Protein AF-A0A9D7QLC1-F1 (afdb_monomer)

Nearest PDB structures (foldseek):
  3ja6-assembly1_I  TM=3.341E-01  e=1.670E+00  Escherichia coli

pLDDT: mean 71.23, std 12.76, range [41.09, 91.69]

Solvent-accessible surface area (backbone atoms only — not comparable to full-atom values): 10148 Å² total; per-residue (Å²): 131,69,58,58,61,51,50,44,52,34,40,52,51,52,34,49,47,62,55,70,24,76,83,78,41,71,70,48,47,54,48,51,52,52,53,52,45,50,48,38,49,47,52,46,52,37,50,50,48,48,59,58,62,46,49,64,37,62,74,19,68,89,36,53,69,55,25,27,50,37,30,39,57,54,50,66,38,63,68,64,55,54,52,57,33,52,85,64,50,32,45,55,42,49,50,51,48,51,41,55,68,31,92,85,35,68,51,36,69,30,35,49,74,90,48,47,62,57,50,46,54,34,46,53,48,46,35,53,38,48,52,49,50,42,49,51,51,54,51,48,33,53,50,40,37,52,48,21,49,48,38,72,71,37,89,90,49,26,68,62,47,42,53,49,51,50,52,56,52,51,53,51,51,52,55,49,51,54,44,43,50,41,41,51,54,36,42,51,51,44,59,78,55,113

Structure (mmCIF, N/CA/C/O backbone):
data_AF-A0A9D7QLC1-F1
#
_entry.id   AF-A0A9D7QLC1-F1
#
loop_
_atom_site.group_PDB
_atom_site.id
_atom_site.type_symbol
_atom_site.label_atom_id
_atom_site.label_alt_id
_atom_site.label_comp_id
_atom_site.label_asym_id
_atom_site.label_entity_id
_atom_site.label_seq_id
_atom_site.pdbx_PDB_ins_code
_atom_site.Cartn_x
_atom_site.Cartn_y
_atom_site.Cartn_z
_atom_site.occupancy
_atom_site.B_iso_or_equiv
_atom_site.auth_seq_id
_atom_site.auth_comp_id
_atom_site.auth_asym_id
_atom_site.auth_atom_id
_atom_site.pdbx_PDB_model_num
ATOM 1 N N . MET A 1 1 ? 5.938 -7.575 6.494 1.00 47.38 1 MET A N 1
ATOM 2 C CA . MET A 1 1 ? 7.346 -7.246 6.839 1.00 47.38 1 MET A CA 1
ATOM 3 C C . MET A 1 1 ? 8.437 -7.695 5.842 1.00 47.38 1 MET A C 1
ATOM 5 O O . MET A 1 1 ? 9.505 -7.111 5.903 1.00 47.38 1 MET A O 1
ATOM 9 N N . GLN A 1 2 ? 8.246 -8.639 4.901 1.00 50.09 2 GLN A N 1
ATOM 10 C CA . GLN A 1 2 ? 9.242 -8.925 3.826 1.00 50.09 2 GLN A CA 1
ATOM 11 C C . GLN A 1 2 ? 8.986 -8.171 2.506 1.00 50.09 2 GLN A C 1
ATOM 13 O O . GLN A 1 2 ? 9.902 -7.953 1.720 1.00 50.09 2 GLN A O 1
ATOM 18 N N . VAL A 1 3 ? 7.740 -7.750 2.287 1.00 43.16 3 VAL A N 1
ATOM 19 C CA . VAL A 1 3 ? 7.257 -7.069 1.073 1.00 43.16 3 VAL A CA 1
ATOM 20 C C . VAL A 1 3 ? 7.950 -5.713 0.859 1.00 43.16 3 VAL A C 1
ATOM 22 O O . VAL A 1 3 ? 8.328 -5.376 -0.256 1.00 43.16 3 VAL A O 1
ATOM 25 N N . PHE A 1 4 ? 8.194 -4.965 1.939 1.00 48.72 4 PHE A N 1
ATOM 26 C CA . PHE A 1 4 ? 8.658 -3.573 1.885 1.00 48.72 4 PHE A CA 1
ATOM 27 C C . PHE A 1 4 ? 10.127 -3.415 1.476 1.00 48.72 4 PHE A C 1
ATOM 29 O O . PHE A 1 4 ? 10.443 -2.601 0.609 1.00 48.72 4 PHE A O 1
ATOM 36 N N . GLU A 1 5 ? 11.031 -4.223 2.038 1.00 49.62 5 GLU A N 1
ATOM 37 C CA . GLU A 1 5 ? 12.439 -4.182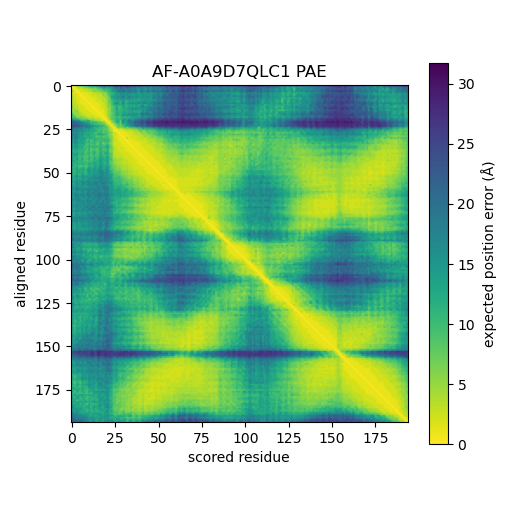 1.619 1.00 49.62 5 GLU A CA 1
ATOM 38 C C . GLU A 1 5 ? 12.645 -4.733 0.210 1.00 49.62 5 GLU A C 1
ATOM 40 O O . GLU A 1 5 ? 13.520 -4.291 -0.536 1.00 49.62 5 GLU A O 1
ATOM 45 N N . ALA A 1 6 ? 11.792 -5.664 -0.197 1.00 50.97 6 ALA A N 1
ATOM 46 C CA . ALA A 1 6 ? 11.846 -6.198 -1.537 1.00 50.97 6 ALA A CA 1
ATOM 47 C C . ALA A 1 6 ? 11.342 -5.189 -2.589 1.00 50.97 6 ALA A C 1
ATOM 49 O O . ALA A 1 6 ? 11.907 -5.141 -3.680 1.00 50.97 6 ALA A O 1
ATOM 50 N N . LEU A 1 7 ? 10.385 -4.317 -2.243 1.00 48.62 7 LEU A N 1
ATOM 51 C CA . LEU A 1 7 ? 9.938 -3.202 -3.087 1.00 48.62 7 LEU A CA 1
ATOM 52 C C . LEU A 1 7 ? 11.062 -2.171 -3.311 1.00 48.62 7 LEU A C 1
ATOM 54 O O . LEU A 1 7 ? 11.354 -1.781 -4.442 1.00 48.62 7 LEU A O 1
ATOM 58 N N . LYS A 1 8 ? 11.775 -1.803 -2.238 1.00 52.22 8 LYS A N 1
ATOM 59 C CA . LYS A 1 8 ? 12.938 -0.899 -2.282 1.00 52.22 8 LYS A CA 1
ATOM 60 C C . LYS A 1 8 ? 14.084 -1.458 -3.129 1.00 52.22 8 LYS A C 1
ATOM 62 O O . LYS A 1 8 ? 14.662 -0.743 -3.949 1.00 52.22 8 LYS A O 1
ATOM 67 N N . GLN A 1 9 ? 14.408 -2.741 -2.958 1.00 54.00 9 GLN A N 1
ATOM 68 C CA . GLN A 1 9 ? 15.419 -3.413 -3.778 1.00 54.00 9 GLN A CA 1
ATOM 69 C C . GLN A 1 9 ? 15.014 -3.478 -5.248 1.00 54.00 9 GLN A C 1
ATOM 71 O O . GLN A 1 9 ? 15.860 -3.309 -6.126 1.00 54.00 9 GLN A O 1
ATOM 76 N N . ALA A 1 10 ? 13.730 -3.688 -5.519 1.00 52.22 10 ALA A N 1
ATOM 77 C CA . ALA A 1 10 ? 13.250 -3.844 -6.873 1.00 52.22 10 ALA A CA 1
ATOM 78 C C . ALA A 1 10 ? 13.252 -2.504 -7.640 1.00 52.22 10 ALA A C 1
ATOM 80 O O . ALA A 1 10 ? 13.636 -2.503 -8.812 1.00 52.22 10 ALA A O 1
ATOM 81 N N . VAL A 1 11 ? 12.950 -1.353 -7.010 1.00 53.88 11 VAL A N 1
ATOM 82 C CA . VAL A 1 11 ? 13.097 -0.068 -7.726 1.00 53.88 11 VAL A CA 1
ATOM 83 C C . VAL A 1 11 ? 14.570 0.254 -7.960 1.00 53.88 11 VAL A C 1
ATOM 85 O O . VAL A 1 11 ? 14.945 0.652 -9.060 1.00 53.88 11 VAL A O 1
ATOM 88 N N . LYS A 1 12 ? 15.433 0.012 -6.968 1.00 58.22 12 LYS A N 1
ATOM 89 C CA . LYS A 1 12 ? 16.879 0.204 -7.128 1.00 58.22 12 LYS A CA 1
ATOM 90 C C . LYS A 1 12 ? 17.441 -0.628 -8.290 1.00 58.22 12 LYS A C 1
ATOM 92 O O . LYS A 1 12 ? 18.266 -0.136 -9.050 1.00 58.22 12 LYS A O 1
ATOM 97 N N . ALA A 1 13 ? 16.950 -1.853 -8.475 1.00 57.28 13 ALA A N 1
ATOM 98 C CA . ALA A 1 13 ? 17.326 -2.696 -9.605 1.00 57.28 13 ALA A CA 1
ATOM 99 C C . ALA A 1 13 ? 16.817 -2.149 -10.954 1.00 57.28 13 ALA A C 1
ATOM 101 O O . ALA A 1 13 ? 17.566 -2.151 -11.930 1.00 57.28 13 ALA A O 1
ATOM 102 N N . CYS A 1 14 ? 15.580 -1.639 -11.017 1.00 53.94 14 CYS A N 1
ATOM 103 C CA . CYS A 1 14 ? 15.044 -0.989 -12.222 1.00 53.94 14 CYS A CA 1
ATOM 104 C C . CYS A 1 14 ? 15.849 0.269 -12.590 1.00 53.94 14 CYS A C 1
ATOM 106 O O . CYS A 1 14 ? 16.193 0.473 -13.753 1.00 53.94 14 CYS A O 1
ATOM 108 N N . ALA A 1 15 ? 16.211 1.064 -11.585 1.00 57.47 15 ALA A N 1
ATOM 109 C CA . ALA A 1 15 ? 17.088 2.218 -11.703 1.00 57.47 15 ALA A CA 1
ATOM 110 C C . ALA A 1 15 ? 18.477 1.804 -12.241 1.00 57.47 15 ALA A C 1
ATOM 112 O O . ALA A 1 15 ? 18.940 2.310 -13.264 1.00 57.47 15 ALA A O 1
ATOM 113 N N . ASP A 1 16 ? 19.119 0.797 -11.650 1.00 58.06 16 ASP A N 1
ATOM 114 C CA . ASP A 1 16 ? 20.395 0.280 -12.155 1.00 58.06 16 ASP A CA 1
ATOM 115 C C . ASP A 1 16 ? 20.287 -0.186 -13.621 1.00 58.06 16 ASP A C 1
ATOM 117 O O . ASP A 1 16 ? 21.169 0.070 -14.437 1.00 58.06 16 ASP A O 1
ATOM 121 N N . VAL A 1 17 ? 19.181 -0.801 -14.021 1.00 55.56 17 VAL A N 1
ATOM 122 C CA . VAL A 1 17 ? 18.977 -1.254 -15.405 1.00 55.56 17 VAL A CA 1
ATOM 123 C C . VAL A 1 17 ? 18.898 -0.094 -16.398 1.00 55.56 17 VAL A C 1
ATOM 125 O O . VAL A 1 17 ? 19.531 -0.158 -17.455 1.00 55.56 17 VAL A O 1
ATOM 128 N N . VAL A 1 18 ? 18.194 0.983 -16.044 1.00 56.47 18 VAL A N 1
ATOM 129 C CA . VAL A 1 18 ? 18.155 2.224 -16.838 1.00 56.47 18 VAL A CA 1
ATOM 130 C C . VAL A 1 18 ? 19.554 2.844 -16.945 1.00 56.47 18 VAL A C 1
ATOM 132 O O . VAL A 1 18 ? 19.942 3.302 -18.023 1.00 56.47 18 VAL A O 1
ATOM 135 N N . LYS A 1 19 ? 20.337 2.793 -15.858 1.00 59.69 19 LYS A N 1
ATOM 136 C CA . LYS A 1 19 ? 21.709 3.315 -15.784 1.00 59.69 19 LYS A CA 1
ATOM 137 C C . LYS A 1 19 ? 22.691 2.577 -16.696 1.00 59.69 19 LYS A C 1
ATOM 139 O O . LYS A 1 19 ? 23.522 3.207 -17.346 1.00 59.69 19 LYS A O 1
ATOM 144 N N . TRP A 1 20 ? 22.635 1.245 -16.709 1.00 54.91 20 TRP A N 1
ATOM 145 C CA . TRP A 1 20 ? 23.670 0.401 -17.321 1.00 54.91 20 TRP A CA 1
ATOM 146 C C . TRP A 1 20 ? 23.344 -0.053 -18.756 1.00 54.91 20 TRP A C 1
ATOM 148 O O . TRP A 1 20 ? 24.245 -0.506 -19.453 1.00 54.91 20 TRP A O 1
ATOM 158 N N . GLY A 1 21 ? 22.106 0.114 -19.242 1.00 52.84 21 GLY A N 1
ATOM 159 C CA . GLY A 1 21 ? 21.701 -0.179 -20.631 1.00 52.84 21 GLY A CA 1
ATOM 160 C C . GLY A 1 21 ? 22.139 0.858 -21.682 1.00 52.84 21 GLY A C 1
ATOM 161 O O . GLY A 1 21 ? 21.581 0.911 -22.779 1.00 52.84 21 GLY A O 1
ATOM 162 N N . ALA A 1 22 ? 23.095 1.731 -21.355 1.00 44.00 22 ALA A N 1
ATOM 163 C CA . ALA A 1 22 ? 23.500 2.858 -22.187 1.00 44.00 22 ALA A CA 1
ATOM 164 C C . ALA A 1 22 ? 24.148 2.398 -23.508 1.00 44.00 22 ALA A C 1
ATOM 166 O O . ALA A 1 22 ? 25.318 2.024 -23.541 1.00 44.00 22 ALA A O 1
ATOM 167 N N . GLY A 1 23 ? 23.398 2.469 -24.613 1.00 51.91 23 GLY A N 1
ATOM 168 C CA . GLY A 1 23 ? 24.011 2.435 -25.940 1.00 51.91 23 GLY A CA 1
ATOM 169 C C . GLY A 1 23 ? 23.097 2.352 -27.162 1.00 51.91 23 GLY A C 1
ATOM 170 O O . GLY A 1 23 ? 23.518 2.833 -28.207 1.00 51.91 23 GLY A O 1
ATOM 171 N N . ILE A 1 24 ? 21.894 1.756 -27.097 1.00 53.25 24 ILE A N 1
ATOM 172 C CA . ILE A 1 24 ? 21.274 1.253 -28.349 1.00 53.25 24 ILE A CA 1
ATOM 173 C C . ILE A 1 24 ? 19.882 1.837 -28.691 1.00 53.25 24 ILE A C 1
ATOM 175 O O . ILE A 1 24 ? 19.617 2.008 -29.879 1.00 53.25 24 ILE A O 1
ATOM 179 N N . GLN A 1 25 ? 19.013 2.238 -27.741 1.00 63.16 25 GLN A N 1
ATOM 180 C CA . GLN A 1 25 ? 17.690 2.837 -28.063 1.00 63.16 25 GLN A CA 1
ATOM 181 C C . GLN A 1 25 ? 17.164 3.852 -27.020 1.00 63.16 25 GLN A C 1
ATOM 183 O O . GLN A 1 25 ? 16.352 3.539 -26.149 1.00 63.16 25 GLN A O 1
ATOM 188 N N . GLU A 1 26 ? 17.584 5.114 -27.143 1.00 64.25 26 GLU A N 1
ATOM 189 C CA . GLU A 1 26 ? 17.169 6.220 -26.260 1.00 64.25 26 GLU A CA 1
ATOM 190 C C . GLU A 1 26 ? 15.636 6.429 -26.135 1.00 64.25 26 GLU A C 1
ATOM 192 O O . GLU A 1 26 ? 15.168 6.648 -25.012 1.00 64.25 26 GLU A O 1
ATOM 197 N N . PRO A 1 27 ? 14.817 6.327 -27.209 1.00 69.81 27 PRO A N 1
ATOM 198 C CA . PRO A 1 27 ? 13.369 6.547 -27.110 1.00 69.81 27 PRO A CA 1
ATOM 199 C C . PRO A 1 27 ? 12.647 5.509 -26.241 1.00 69.81 27 PRO A C 1
ATOM 201 O O . PRO A 1 27 ? 11.780 5.859 -25.444 1.00 69.81 27 PRO A O 1
ATOM 204 N N . ALA A 1 28 ? 13.033 4.238 -26.350 1.00 64.88 28 ALA A N 1
ATOM 205 C CA . ALA A 1 28 ? 12.443 3.156 -25.568 1.00 64.88 28 ALA A CA 1
ATOM 206 C C . ALA A 1 28 ? 12.833 3.239 -24.082 1.00 64.88 28 ALA A C 1
ATOM 208 O O . ALA A 1 28 ? 12.011 2.944 -23.216 1.00 64.88 28 ALA A O 1
ATOM 209 N N . ARG A 1 29 ? 14.037 3.744 -23.770 1.00 64.62 29 ARG A N 1
ATOM 210 C CA . ARG A 1 29 ? 14.455 4.048 -22.391 1.00 64.62 29 ARG A CA 1
ATOM 211 C C . ARG A 1 29 ? 13.641 5.187 -21.775 1.00 64.62 29 ARG A C 1
ATOM 213 O O . ARG A 1 29 ? 13.219 5.074 -20.630 1.00 64.62 29 ARG A O 1
ATOM 220 N N . LYS A 1 30 ? 13.394 6.267 -22.528 1.00 68.94 30 LYS A N 1
ATOM 221 C CA . LYS A 1 30 ? 12.510 7.359 -22.077 1.00 68.94 30 LYS A CA 1
ATOM 222 C C . LYS A 1 30 ? 11.088 6.853 -21.826 1.00 68.94 30 LYS A C 1
ATOM 224 O O . LYS A 1 30 ? 10.491 7.237 -20.828 1.00 68.94 30 LYS A O 1
ATOM 229 N N . GLY A 1 31 ? 10.590 5.951 -22.677 1.00 70.94 31 GLY A N 1
ATOM 230 C CA . GLY A 1 31 ? 9.313 5.262 -22.467 1.00 70.94 31 GLY A CA 1
ATOM 231 C C . GLY A 1 31 ? 9.285 4.453 -21.166 1.00 70.94 31 GLY A C 1
ATOM 232 O O . GLY A 1 31 ? 8.419 4.680 -20.335 1.00 70.94 31 GLY A O 1
ATOM 233 N N . LEU A 1 32 ? 10.282 3.591 -20.939 1.00 68.38 32 LEU A N 1
ATOM 234 C CA . LEU A 1 32 ? 10.406 2.806 -19.703 1.00 68.38 32 LEU A CA 1
ATOM 235 C C . LEU A 1 32 ? 10.452 3.679 -18.446 1.00 68.38 32 LEU A C 1
ATOM 237 O O . LEU A 1 32 ? 9.787 3.383 -17.459 1.00 68.38 32 LEU A O 1
ATOM 241 N N . ALA A 1 33 ? 11.255 4.741 -18.475 1.00 68.88 33 ALA A N 1
ATOM 242 C CA . ALA A 1 33 ? 11.388 5.642 -17.342 1.00 68.88 33 ALA A CA 1
ATOM 243 C C . ALA A 1 33 ? 10.073 6.385 -17.057 1.00 68.88 33 ALA A C 1
ATOM 245 O O . ALA A 1 33 ? 9.689 6.510 -15.897 1.00 68.88 33 ALA A O 1
ATOM 246 N N . ALA A 1 34 ? 9.352 6.807 -18.102 1.00 73.81 34 ALA A N 1
ATOM 247 C CA . ALA A 1 34 ? 8.028 7.407 -17.969 1.00 73.81 34 ALA A CA 1
ATOM 248 C C . ALA A 1 34 ? 6.999 6.416 -17.398 1.00 73.81 34 ALA A C 1
ATOM 250 O O . ALA A 1 34 ? 6.245 6.781 -16.498 1.00 73.81 34 ALA A O 1
ATOM 251 N N . ASP A 1 35 ? 7.009 5.161 -17.857 1.00 73.19 35 ASP A N 1
ATOM 252 C CA . ASP A 1 35 ? 6.117 4.106 -17.362 1.00 73.19 35 ASP A CA 1
ATOM 253 C C . ASP A 1 35 ? 6.386 3.804 -15.876 1.00 73.19 35 ASP A C 1
ATOM 255 O O . ASP A 1 35 ? 5.465 3.786 -15.060 1.00 73.19 35 ASP A O 1
ATOM 259 N N . LEU A 1 36 ? 7.657 3.657 -15.484 1.00 69.44 36 LEU A N 1
ATOM 260 C CA . LEU A 1 36 ? 8.052 3.453 -14.085 1.00 69.44 36 LEU A CA 1
ATOM 261 C C . LEU A 1 36 ? 7.712 4.664 -13.204 1.00 69.44 36 LEU A C 1
ATOM 263 O O . LEU A 1 36 ? 7.270 4.502 -12.064 1.00 69.44 36 LEU A O 1
ATOM 267 N N . GLN A 1 37 ? 7.881 5.882 -13.722 1.00 72.44 37 GLN A N 1
ATOM 268 C CA . GLN A 1 37 ? 7.523 7.109 -13.013 1.00 72.44 37 GLN A CA 1
ATOM 269 C C . GLN A 1 37 ? 6.006 7.231 -12.821 1.00 72.44 37 GLN A C 1
ATOM 271 O O . GLN A 1 37 ? 5.563 7.685 -11.760 1.00 72.44 37 GLN A O 1
ATOM 276 N N . ALA A 1 38 ? 5.216 6.820 -13.816 1.00 77.50 38 ALA A N 1
ATOM 277 C CA . ALA A 1 38 ? 3.764 6.766 -13.724 1.00 77.50 38 ALA A CA 1
ATOM 278 C C . ALA A 1 38 ? 3.323 5.762 -12.650 1.00 77.50 38 ALA A C 1
ATOM 280 O O . ALA A 1 38 ? 2.559 6.141 -11.763 1.00 77.50 38 ALA A O 1
ATOM 281 N N . ILE A 1 39 ? 3.891 4.550 -12.648 1.00 74.12 39 ILE A N 1
ATOM 282 C CA . ILE A 1 39 ? 3.632 3.529 -11.619 1.00 74.12 39 ILE A CA 1
ATOM 283 C C . ILE A 1 39 ? 3.956 4.079 -10.224 1.00 74.12 39 ILE A C 1
ATOM 285 O O . ILE A 1 39 ? 3.092 4.084 -9.350 1.00 74.12 39 ILE A O 1
ATOM 289 N N . CYS A 1 40 ? 5.153 4.643 -10.021 1.00 72.50 40 CYS A N 1
ATOM 290 C CA . CYS A 1 40 ? 5.541 5.204 -8.721 1.00 72.50 40 CYS A CA 1
ATOM 291 C C . CYS A 1 40 ? 4.623 6.354 -8.276 1.00 72.50 40 CYS A C 1
ATOM 293 O O . CYS A 1 40 ? 4.346 6.505 -7.089 1.00 72.50 40 CYS A O 1
ATOM 295 N N . THR A 1 41 ? 4.149 7.179 -9.213 1.00 79.94 41 THR A N 1
ATOM 296 C CA . THR A 1 41 ? 3.227 8.286 -8.915 1.00 79.94 41 THR A CA 1
ATOM 297 C C . THR A 1 41 ? 1.844 7.773 -8.519 1.00 79.94 41 THR A C 1
ATOM 299 O O . THR A 1 41 ? 1.256 8.298 -7.576 1.00 79.94 41 THR A O 1
ATOM 302 N N . ASN A 1 42 ? 1.353 6.726 -9.182 1.00 79.25 42 ASN A N 1
ATOM 303 C CA . ASN A 1 42 ? 0.085 6.084 -8.841 1.00 79.25 42 ASN A CA 1
ATOM 304 C C . ASN A 1 42 ? 0.164 5.397 -7.469 1.00 79.25 42 ASN A C 1
ATOM 306 O O . ASN A 1 42 ? -0.753 5.554 -6.665 1.00 79.25 42 ASN A O 1
ATOM 310 N N . CYS A 1 43 ? 1.278 4.718 -7.162 1.00 73.69 43 CYS A N 1
ATOM 311 C CA . CYS A 1 43 ? 1.533 4.154 -5.833 1.00 73.69 43 CYS A CA 1
ATOM 312 C C . CYS A 1 43 ? 1.503 5.241 -4.751 1.00 73.69 43 CYS A C 1
ATOM 314 O O . CYS A 1 43 ? 0.819 5.088 -3.743 1.00 73.69 43 CYS A O 1
ATOM 316 N N . ASP A 1 44 ? 2.225 6.347 -4.964 1.00 78.00 44 ASP A N 1
ATOM 317 C CA . ASP A 1 44 ? 2.302 7.445 -3.995 1.00 78.00 44 ASP A CA 1
ATOM 318 C C . ASP A 1 44 ? 0.922 8.067 -3.731 1.00 78.00 44 ASP A C 1
ATOM 320 O O . ASP A 1 44 ? 0.539 8.256 -2.578 1.00 78.00 44 ASP A O 1
ATOM 324 N N . ALA A 1 45 ? 0.134 8.290 -4.789 1.00 82.56 45 ALA A N 1
ATOM 325 C CA . ALA A 1 45 ? -1.228 8.806 -4.679 1.00 82.56 45 ALA A CA 1
ATOM 326 C C . ALA A 1 45 ? -2.175 7.837 -3.947 1.00 82.56 45 ALA A C 1
ATOM 328 O O . ALA A 1 45 ? -2.988 8.269 -3.125 1.00 82.56 45 ALA A O 1
ATOM 329 N N . ALA A 1 46 ? -2.065 6.530 -4.209 1.00 79.12 46 ALA A N 1
ATOM 330 C CA . ALA A 1 46 ? -2.856 5.514 -3.518 1.00 79.12 46 ALA A CA 1
ATOM 331 C C . ALA A 1 46 ? -2.519 5.461 -2.018 1.00 79.12 46 ALA A C 1
ATOM 333 O O . ALA A 1 46 ? -3.424 5.426 -1.180 1.00 79.12 46 ALA A O 1
ATOM 334 N N . TYR A 1 47 ? -1.232 5.525 -1.663 1.00 79.94 47 TYR A N 1
ATOM 335 C CA . TYR A 1 47 ? -0.797 5.571 -0.267 1.00 79.94 47 TYR A CA 1
ATOM 336 C C . TYR A 1 47 ? -1.237 6.857 0.439 1.00 79.94 47 TYR A C 1
ATOM 338 O O . TYR A 1 47 ? -1.751 6.785 1.557 1.00 79.94 47 TYR A O 1
ATOM 346 N N . ASP A 1 48 ? -1.121 8.018 -0.212 1.00 84.50 48 ASP A N 1
ATOM 347 C CA . ASP A 1 48 ? -1.597 9.291 0.345 1.00 84.50 48 ASP A CA 1
ATOM 348 C C . ASP A 1 48 ? -3.112 9.281 0.605 1.00 84.50 48 ASP A C 1
ATOM 350 O O . ASP A 1 48 ? -3.566 9.788 1.638 1.00 84.50 48 ASP A O 1
ATOM 354 N N . ALA A 1 49 ? -3.906 8.663 -0.277 1.00 85.69 49 ALA A N 1
ATOM 355 C CA . ALA A 1 49 ? -5.349 8.525 -0.079 1.00 85.69 49 ALA A CA 1
ATOM 356 C C . ALA A 1 49 ? -5.682 7.734 1.201 1.00 85.69 49 ALA A C 1
ATOM 358 O O . ALA A 1 49 ? -6.513 8.172 2.001 1.00 85.69 49 ALA A O 1
ATOM 359 N N . VAL A 1 50 ? -4.984 6.619 1.449 1.00 83.31 50 VAL A N 1
ATOM 360 C CA . VAL A 1 50 ? -5.160 5.826 2.681 1.00 83.31 50 VAL A CA 1
ATOM 361 C C . VAL A 1 50 ? -4.732 6.617 3.909 1.00 83.31 50 VAL A C 1
ATOM 363 O O . VAL A 1 50 ? -5.480 6.682 4.884 1.00 83.31 50 VAL A O 1
ATOM 366 N N . LEU A 1 51 ? -3.559 7.256 3.865 1.00 85.94 51 LEU A N 1
ATOM 367 C CA . LEU A 1 51 ? -3.062 8.075 4.973 1.00 85.94 51 LEU A CA 1
ATOM 368 C C . LEU A 1 51 ? -4.034 9.209 5.321 1.00 85.94 51 LEU A C 1
ATOM 370 O O . LEU A 1 51 ? -4.284 9.466 6.498 1.00 85.94 51 LEU A O 1
ATOM 374 N N . THR A 1 52 ? -4.633 9.842 4.311 1.00 88.50 52 THR A N 1
ATOM 375 C CA . THR A 1 52 ? -5.663 10.873 4.498 1.00 88.50 52 THR A CA 1
ATOM 376 C C . THR A 1 52 ? -6.904 10.296 5.175 1.00 88.50 52 THR A C 1
ATOM 378 O O . THR A 1 52 ? -7.440 10.894 6.110 1.00 88.50 52 THR A O 1
ATOM 381 N N . ARG A 1 53 ? -7.339 9.101 4.764 1.00 87.75 53 ARG A N 1
ATOM 382 C CA . ARG A 1 53 ? -8.531 8.448 5.314 1.00 87.75 53 ARG A CA 1
ATOM 383 C C . ARG A 1 53 ? -8.351 7.926 6.747 1.00 87.75 53 ARG A C 1
ATOM 385 O O . ARG A 1 53 ? -9.352 7.775 7.452 1.00 87.75 53 ARG A O 1
ATOM 392 N N . LEU A 1 54 ? -7.113 7.724 7.208 1.00 86.94 54 LEU A N 1
ATOM 393 C CA . LEU A 1 54 ? -6.795 7.390 8.604 1.00 86.94 54 LEU A CA 1
ATOM 394 C C . LEU A 1 54 ? -6.926 8.588 9.567 1.00 86.94 54 LEU A C 1
ATOM 396 O O . LEU A 1 54 ? -7.086 8.380 10.770 1.00 86.94 54 LEU A O 1
ATOM 400 N N . VAL A 1 55 ? -6.891 9.837 9.082 1.00 89.56 55 VAL A N 1
ATOM 401 C CA . VAL A 1 55 ? -6.954 11.041 9.941 1.00 89.56 55 VAL A CA 1
ATOM 402 C C . VAL A 1 55 ? -8.239 11.109 10.787 1.00 89.56 55 VAL A C 1
ATOM 404 O O . VAL A 1 55 ? -8.119 11.284 12.002 1.00 89.56 55 VAL A O 1
ATOM 407 N N . PRO A 1 56 ? -9.453 10.923 10.226 1.00 90.12 56 PRO A N 1
ATOM 408 C CA . PRO A 1 56 ? -10.685 10.889 11.017 1.00 90.12 56 PRO A CA 1
ATOM 409 C C . PRO A 1 56 ? -10.675 9.826 12.121 1.00 90.12 56 PRO A C 1
ATOM 411 O O . PRO A 1 56 ? -11.088 10.110 13.242 1.00 90.12 56 PRO A O 1
ATOM 414 N N . ILE A 1 57 ? -10.122 8.638 11.847 1.00 89.19 57 ILE A N 1
ATOM 415 C CA . ILE A 1 57 ? -10.018 7.568 12.847 1.00 89.19 57 ILE A CA 1
ATOM 416 C C . ILE A 1 57 ? -9.121 7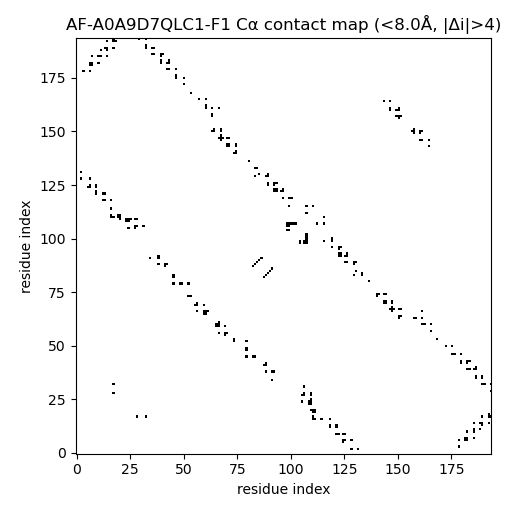.997 14.014 1.00 89.19 57 ILE A C 1
ATOM 418 O O . ILE A 1 57 ? -9.468 7.799 15.177 1.00 89.19 57 ILE A O 1
ATOM 422 N N . LYS A 1 58 ? -7.981 8.629 13.715 1.00 90.50 58 LYS A N 1
ATOM 423 C CA . LYS A 1 58 ? -7.041 9.116 14.736 1.00 90.50 58 LYS A CA 1
ATOM 424 C C . LYS A 1 58 ? -7.662 10.192 15.622 1.00 90.50 58 LYS A C 1
ATOM 426 O O . LYS A 1 58 ? -7.425 10.204 16.828 1.00 90.50 58 LYS A O 1
ATOM 431 N N . ASN A 1 59 ? -8.490 11.059 15.043 1.00 91.69 59 ASN A N 1
ATOM 432 C CA . ASN A 1 59 ? -9.227 12.074 15.795 1.00 91.69 59 ASN A CA 1
ATOM 433 C C . ASN A 1 59 ? -10.287 11.460 16.724 1.00 91.69 59 ASN A C 1
ATOM 435 O O . ASN A 1 59 ? -10.669 12.085 17.710 1.00 91.69 59 ASN A O 1
ATOM 439 N N . ALA A 1 60 ? -10.730 10.233 16.439 1.00 91.12 60 ALA A N 1
ATOM 440 C CA . ALA A 1 60 ? -11.736 9.523 17.214 1.00 91.12 60 ALA A CA 1
ATOM 441 C C . ALA A 1 60 ? -11.162 8.646 18.347 1.00 91.12 60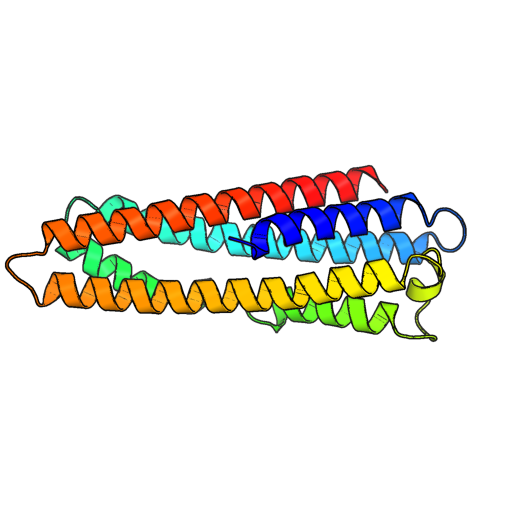 ALA A C 1
ATOM 443 O O . ALA A 1 60 ? -11.937 8.074 19.105 1.00 91.12 60 ALA A O 1
ATOM 444 N N . PHE A 1 61 ? -9.836 8.549 18.532 1.00 88.81 61 PHE A N 1
ATOM 445 C CA . PHE A 1 61 ? -9.232 7.659 19.545 1.00 88.81 61 PHE A CA 1
ATOM 446 C C . PHE A 1 61 ? -9.683 7.916 20.989 1.00 88.81 61 PHE A C 1
ATOM 448 O O . PHE A 1 61 ? -9.660 6.997 21.805 1.00 88.81 61 PHE A O 1
ATOM 455 N N . ALA A 1 62 ? -10.082 9.146 21.314 1.00 87.38 62 ALA A N 1
ATOM 456 C CA . ALA A 1 62 ? -10.540 9.507 22.654 1.00 87.38 62 ALA A CA 1
ATOM 457 C C . ALA A 1 62 ? -11.985 9.059 22.955 1.00 87.38 62 ALA A C 1
ATOM 459 O O . ALA A 1 62 ? -12.368 9.022 24.122 1.00 87.38 62 ALA A O 1
ATOM 460 N N . ASP A 1 63 ? -12.779 8.719 21.935 1.00 89.94 63 ASP A N 1
ATOM 461 C CA . ASP A 1 63 ? -14.172 8.288 22.079 1.00 89.94 63 ASP A CA 1
ATOM 462 C C . ASP A 1 63 ? -14.374 6.923 21.399 1.00 89.94 63 ASP A C 1
ATOM 464 O O . ASP A 1 63 ? -14.460 6.851 20.171 1.00 89.94 63 ASP A O 1
ATOM 468 N N . PRO A 1 64 ? -14.517 5.829 22.171 1.00 86.81 64 PRO A N 1
ATOM 469 C CA . PRO A 1 64 ? -14.736 4.487 21.630 1.00 86.81 64 PRO A CA 1
ATOM 470 C C . PRO A 1 64 ? -15.925 4.383 20.661 1.00 86.81 64 PRO A C 1
ATOM 472 O O . PRO A 1 64 ? -15.891 3.603 19.709 1.00 86.81 64 PRO A O 1
ATOM 475 N N . THR A 1 65 ? -16.987 5.161 20.871 1.00 87.88 65 THR A N 1
ATOM 476 C CA . THR A 1 65 ? -18.189 5.102 20.025 1.00 87.88 65 THR A CA 1
ATOM 477 C C . THR A 1 65 ? -17.944 5.788 18.684 1.00 87.88 65 THR A C 1
ATOM 479 O O . THR A 1 65 ? -18.283 5.237 17.629 1.00 87.88 65 THR A O 1
ATOM 482 N N . ALA A 1 66 ? -17.304 6.960 18.711 1.00 89.94 66 ALA A N 1
ATOM 483 C CA . ALA A 1 66 ? -16.849 7.640 17.503 1.00 89.94 66 ALA A CA 1
ATOM 484 C C . ALA A 1 66 ? -15.809 6.793 16.755 1.00 89.94 66 ALA A C 1
ATOM 486 O O . ALA A 1 66 ? -15.910 6.632 15.540 1.00 89.94 66 ALA A O 1
ATOM 487 N N . LEU A 1 67 ? -14.875 6.167 17.480 1.00 88.62 67 LEU A N 1
ATOM 488 C CA . LEU A 1 67 ? -13.853 5.289 16.919 1.00 88.62 67 LEU A CA 1
ATOM 489 C C . LEU A 1 67 ? -14.483 4.123 16.161 1.00 88.62 67 LEU A C 1
ATOM 491 O O . LEU A 1 67 ? -14.173 3.919 14.994 1.00 88.62 67 LEU A O 1
ATOM 495 N N . ALA A 1 68 ? -15.417 3.394 16.774 1.00 87.81 68 ALA A N 1
ATOM 496 C CA . ALA A 1 68 ? -16.101 2.291 16.104 1.00 87.81 68 ALA A CA 1
ATOM 497 C C . ALA A 1 68 ? -16.853 2.741 14.836 1.00 87.81 68 ALA A C 1
ATOM 499 O O . ALA A 1 68 ? -16.914 1.999 13.855 1.00 87.81 68 ALA A O 1
ATOM 500 N N . THR A 1 69 ? -17.408 3.955 14.841 1.00 90.81 69 THR A N 1
ATOM 501 C CA . THR A 1 69 ? -18.086 4.529 13.670 1.00 90.81 69 THR A CA 1
ATOM 502 C C . THR A 1 69 ? -17.095 4.812 12.544 1.00 90.81 69 THR A C 1
ATOM 504 O O . THR A 1 69 ? -17.320 4.388 11.411 1.00 90.81 69 THR A O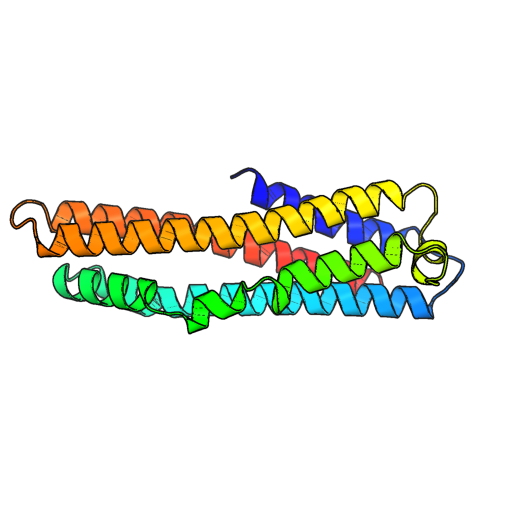 1
ATOM 507 N N . GLU A 1 70 ? -15.969 5.453 12.853 1.00 90.44 70 GLU A N 1
ATOM 508 C CA . GLU A 1 70 ? -14.928 5.759 11.869 1.00 90.44 70 GLU A CA 1
ATOM 509 C C . GLU A 1 70 ? -14.225 4.509 11.335 1.00 90.44 70 GLU A C 1
ATOM 511 O O . GLU A 1 70 ? -13.950 4.431 10.140 1.00 90.44 70 GLU A O 1
ATOM 516 N N . LEU A 1 71 ? -13.998 3.497 12.178 1.00 87.94 71 LEU A N 1
ATOM 517 C CA . LEU A 1 71 ? -13.455 2.201 11.759 1.00 87.94 71 LEU A CA 1
ATOM 518 C C . LEU A 1 71 ? -14.357 1.520 10.724 1.00 87.94 71 LEU A C 1
ATOM 520 O O . LEU A 1 71 ? -13.869 1.035 9.704 1.00 87.94 71 LEU A O 1
ATOM 524 N N . ARG A 1 72 ? -15.679 1.539 10.932 1.00 88.06 72 ARG A N 1
ATOM 525 C CA . ARG A 1 72 ? -16.631 1.015 9.941 1.00 88.06 72 ARG A CA 1
ATOM 526 C C . ARG A 1 72 ? -16.703 1.860 8.686 1.00 88.06 72 ARG A C 1
ATOM 528 O O . ARG A 1 72 ? -16.785 1.320 7.590 1.00 88.06 72 ARG A O 1
ATOM 535 N N . ALA A 1 73 ? -16.674 3.179 8.835 1.00 88.00 73 ALA A N 1
ATOM 536 C CA . ALA A 1 73 ? -16.673 4.082 7.697 1.00 88.00 73 ALA A CA 1
ATOM 537 C C . ALA A 1 73 ? -15.386 3.947 6.864 1.00 88.00 73 ALA A C 1
ATOM 539 O O . ALA A 1 73 ? -15.412 4.225 5.669 1.00 88.00 73 ALA A O 1
ATOM 540 N N . PHE A 1 74 ? -14.268 3.544 7.473 1.00 86.62 74 PHE A N 1
ATOM 541 C CA . PHE A 1 74 ? -13.039 3.180 6.772 1.00 86.62 74 PHE A CA 1
ATOM 542 C C . PHE A 1 74 ? -13.184 1.826 6.076 1.00 86.62 74 PHE A C 1
ATOM 544 O O . PHE A 1 74 ? -12.879 1.713 4.895 1.00 86.62 74 PHE A O 1
ATOM 551 N N . ALA A 1 75 ? -13.712 0.816 6.773 1.00 84.06 75 ALA A N 1
ATOM 552 C CA . ALA A 1 75 ? -13.927 -0.512 6.205 1.00 84.06 75 ALA A CA 1
ATOM 553 C C . ALA A 1 75 ? -14.897 -0.511 5.007 1.00 84.06 75 ALA A C 1
ATOM 555 O O . ALA A 1 75 ? -14.728 -1.269 4.055 1.00 84.06 75 ALA A O 1
ATOM 556 N N . ALA A 1 76 ? -15.899 0.369 5.035 1.00 85.19 76 ALA A N 1
ATOM 557 C CA . ALA A 1 76 ? -16.863 0.551 3.955 1.00 85.19 76 ALA A CA 1
ATOM 558 C C . ALA A 1 76 ? -16.359 1.453 2.809 1.00 85.19 76 ALA A C 1
ATOM 560 O O . ALA A 1 76 ? -17.066 1.612 1.810 1.00 85.19 76 ALA A O 1
ATOM 561 N N . ASP A 1 77 ? -15.170 2.059 2.922 1.00 83.75 77 ASP A N 1
ATOM 562 C CA . ASP A 1 77 ? -14.638 2.978 1.914 1.00 83.75 77 ASP A CA 1
ATOM 563 C C . ASP A 1 77 ? -14.097 2.230 0.685 1.00 83.75 77 ASP A C 1
ATOM 565 O O . ASP A 1 77 ? -12.900 1.987 0.505 1.00 83.75 77 ASP A O 1
ATOM 569 N N . GLY A 1 78 ? -15.018 1.902 -0.219 1.00 79.62 78 GLY A N 1
ATOM 570 C CA . GLY A 1 78 ? -14.696 1.301 -1.508 1.00 79.62 78 GLY A CA 1
ATOM 571 C C . GLY A 1 78 ? -13.893 2.213 -2.443 1.00 79.62 78 GLY A C 1
ATOM 572 O O . GLY A 1 78 ? -13.317 1.707 -3.406 1.00 79.62 78 GLY A O 1
ATOM 573 N N . THR A 1 79 ? -13.830 3.524 -2.183 1.00 80.44 79 THR A N 1
ATOM 574 C CA . THR A 1 79 ? -13.114 4.487 -3.036 1.00 80.44 79 THR A CA 1
ATOM 575 C C . THR A 1 79 ? -11.620 4.410 -2.772 1.00 80.44 79 THR A C 1
ATOM 577 O O . THR A 1 79 ? -10.837 4.233 -3.702 1.00 80.44 79 THR A O 1
ATOM 580 N N . THR A 1 80 ? -11.222 4.447 -1.499 1.00 78.25 80 THR A N 1
ATOM 581 C CA . THR A 1 80 ? -9.818 4.275 -1.105 1.00 78.25 80 THR A CA 1
ATOM 582 C C . THR A 1 80 ? -9.312 2.882 -1.490 1.00 78.25 80 THR A C 1
ATOM 584 O O . THR A 1 80 ? -8.215 2.751 -2.034 1.00 78.25 80 THR A O 1
ATOM 587 N N . ARG A 1 81 ? -10.150 1.850 -1.325 1.00 74.69 81 ARG A N 1
ATOM 588 C CA . ARG A 1 81 ? -9.864 0.486 -1.794 1.00 74.69 81 ARG A CA 1
ATOM 589 C C . ARG A 1 81 ? -9.664 0.403 -3.311 1.00 74.69 81 ARG A C 1
ATOM 591 O O . ARG A 1 81 ? -8.821 -0.357 -3.782 1.00 74.69 81 ARG A O 1
ATOM 598 N N . ALA A 1 82 ? -10.426 1.171 -4.095 1.00 76.75 82 ALA A N 1
ATOM 599 C CA . ALA A 1 82 ? -10.335 1.146 -5.554 1.00 76.75 82 ALA A CA 1
ATOM 600 C C . ALA A 1 82 ? -8.980 1.642 -6.085 1.00 76.75 82 ALA A C 1
ATOM 602 O O . ALA A 1 82 ? -8.560 1.190 -7.148 1.00 76.75 82 ALA A O 1
ATOM 603 N N . ASN A 1 83 ? -8.272 2.489 -5.332 1.00 73.31 83 ASN A N 1
ATOM 604 C CA . ASN A 1 83 ? -6.943 2.982 -5.710 1.00 73.31 83 ASN A CA 1
ATOM 605 C C . ASN A 1 83 ? -5.871 1.878 -5.737 1.00 73.31 83 ASN A C 1
ATOM 607 O O . ASN A 1 83 ? -4.851 2.044 -6.397 1.00 73.31 83 ASN A O 1
ATOM 611 N N . PHE A 1 84 ? -6.114 0.741 -5.075 1.00 65.81 84 PHE A N 1
ATOM 612 C CA . PHE A 1 84 ? -5.224 -0.427 -5.085 1.00 65.81 84 PHE A CA 1
ATOM 613 C C . PHE A 1 84 ? -5.675 -1.521 -6.057 1.00 65.81 84 PHE A C 1
ATOM 615 O O . PHE A 1 84 ? -5.150 -2.633 -6.018 1.00 65.81 84 PHE A O 1
ATOM 622 N N . LYS A 1 85 ? -6.668 -1.254 -6.918 1.00 65.38 85 LYS A N 1
ATOM 623 C CA . LYS A 1 85 ? -7.146 -2.261 -7.869 1.00 65.38 85 LYS A CA 1
ATOM 624 C C . LYS A 1 85 ? -6.038 -2.709 -8.830 1.00 65.38 85 LYS A C 1
ATOM 626 O O . LYS A 1 85 ? -5.203 -1.889 -9.227 1.00 65.38 85 LYS A O 1
ATOM 631 N N . PRO A 1 86 ? -6.106 -3.973 -9.297 1.00 56.59 86 PRO A N 1
ATOM 632 C CA . PRO A 1 86 ? -5.163 -4.511 -10.268 1.00 56.59 86 PRO A CA 1
ATOM 633 C C . PRO A 1 86 ? -5.000 -3.621 -11.501 1.00 56.59 86 PRO A C 1
ATOM 635 O O . PRO A 1 86 ? -3.882 -3.421 -11.941 1.00 56.59 86 PRO A O 1
ATOM 638 N N . ASP A 1 87 ? -6.065 -2.997 -12.004 1.00 58.72 87 ASP A N 1
ATOM 639 C CA . ASP A 1 87 ? -6.010 -2.184 -13.230 1.00 58.72 87 ASP A CA 1
ATOM 640 C C . ASP A 1 87 ? -5.186 -0.883 -13.102 1.00 58.72 87 ASP A C 1
ATOM 642 O O . ASP A 1 87 ? -4.878 -0.250 -14.113 1.00 58.72 87 ASP A O 1
ATOM 646 N N . HIS A 1 88 ? -4.821 -0.471 -11.882 1.00 61.56 88 HIS A N 1
ATOM 647 C CA . HIS A 1 88 ? -4.083 0.771 -11.629 1.00 61.56 88 HIS A CA 1
ATOM 648 C C . HIS A 1 88 ? -2.617 0.552 -11.246 1.00 61.56 88 HIS A C 1
ATOM 650 O O . HIS A 1 88 ? -1.778 1.359 -11.637 1.00 61.56 88 HIS A O 1
ATOM 656 N N . LEU A 1 89 ? -2.302 -0.531 -10.531 1.00 61.22 89 LEU A N 1
ATOM 657 C CA . LEU A 1 89 ? -0.944 -0.825 -10.056 1.00 61.22 89 LEU A CA 1
ATOM 658 C C . LEU A 1 89 ? -0.408 -2.126 -10.671 1.00 61.22 89 LEU A C 1
ATOM 660 O O . LEU A 1 89 ? 0.502 -2.083 -11.501 1.00 61.22 89 LEU A O 1
ATOM 664 N N . CYS A 1 90 ? -1.051 -3.264 -10.389 1.00 59.00 90 CYS A N 1
ATOM 665 C CA . CYS A 1 90 ? -0.592 -4.580 -10.854 1.00 59.00 90 CYS A CA 1
ATOM 666 C C . CYS A 1 90 ? -0.558 -4.704 -12.388 1.00 59.00 90 CYS A C 1
ATOM 668 O O . CYS A 1 90 ? 0.389 -5.228 -12.960 1.00 59.00 90 CYS A O 1
ATOM 670 N N . GLY A 1 91 ? -1.566 -4.167 -13.070 1.00 62.84 91 GLY A N 1
ATOM 671 C CA . GLY A 1 91 ? -1.741 -4.252 -14.515 1.00 62.84 91 GLY A CA 1
ATOM 672 C C . GLY A 1 91 ? -0.720 -3.421 -15.281 1.00 62.84 91 GLY A C 1
ATOM 673 O O . GLY A 1 91 ? -0.332 -3.803 -16.381 1.00 62.84 91 GLY A O 1
ATOM 674 N N . GLN A 1 92 ? -0.231 -2.321 -14.697 1.00 67.81 92 GLN A N 1
ATOM 675 C CA . GLN A 1 92 ? 0.838 -1.518 -15.298 1.00 67.81 92 GLN A CA 1
ATOM 676 C C . GLN A 1 92 ? 2.190 -2.240 -15.192 1.00 67.81 92 GLN A C 1
ATOM 678 O O . GLN A 1 92 ? 2.955 -2.265 -16.158 1.00 67.81 92 GLN A O 1
ATOM 683 N N . VAL A 1 93 ? 2.452 -2.903 -14.060 1.00 66.00 93 VAL A N 1
ATOM 684 C CA . VAL A 1 93 ? 3.637 -3.756 -13.872 1.00 66.00 93 VAL A CA 1
ATOM 685 C C . VAL A 1 93 ? 3.583 -4.991 -14.783 1.00 66.00 93 VAL A C 1
ATOM 687 O O . VAL A 1 93 ? 4.572 -5.310 -15.448 1.00 66.00 93 VAL A O 1
ATOM 690 N N . ASP A 1 94 ? 2.425 -5.644 -14.895 1.00 64.62 94 ASP A N 1
ATOM 691 C CA . ASP A 1 94 ? 2.216 -6.802 -15.770 1.00 64.62 94 ASP A CA 1
ATOM 692 C C . ASP A 1 94 ? 2.364 -6.437 -17.252 1.00 64.62 94 ASP A C 1
ATOM 694 O O . ASP A 1 94 ? 3.010 -7.158 -18.016 1.00 64.62 94 ASP A O 1
ATOM 698 N N . GLN A 1 95 ? 1.837 -5.284 -17.672 1.00 71.56 95 GLN A N 1
ATOM 699 C CA . GLN A 1 95 ? 2.051 -4.765 -19.024 1.00 71.56 95 GLN A CA 1
ATOM 700 C C . GLN A 1 95 ? 3.537 -4.532 -19.307 1.00 71.56 95 GLN A C 1
ATOM 702 O O . GLN A 1 95 ? 4.018 -4.878 -20.389 1.00 71.56 95 GLN A O 1
ATOM 707 N N . LEU A 1 96 ? 4.289 -4.010 -18.336 1.00 69.38 96 LEU A N 1
ATOM 708 C CA . LEU A 1 96 ? 5.730 -3.819 -18.474 1.00 69.38 96 LEU A CA 1
ATOM 709 C C . LEU A 1 96 ? 6.474 -5.161 -18.595 1.00 69.38 96 LEU A C 1
ATOM 711 O O . LEU A 1 96 ? 7.345 -5.312 -19.453 1.00 69.38 96 LEU A O 1
ATOM 715 N N . LEU A 1 97 ? 6.088 -6.168 -17.806 1.00 66.56 97 LEU A N 1
ATOM 716 C CA . LEU A 1 97 ? 6.608 -7.538 -17.900 1.00 66.56 97 LEU A CA 1
ATOM 717 C C . LEU A 1 97 ? 6.324 -8.191 -19.259 1.00 66.56 97 LEU A C 1
ATOM 719 O O . LEU A 1 97 ? 7.195 -8.862 -19.829 1.00 66.56 97 LEU A O 1
ATOM 723 N N . ILE A 1 98 ? 5.123 -7.991 -19.802 1.00 71.94 98 ILE A N 1
ATOM 724 C CA . ILE A 1 98 ? 4.736 -8.477 -21.132 1.00 71.94 98 ILE A CA 1
ATOM 725 C C . ILE A 1 98 ? 5.610 -7.816 -22.203 1.00 71.94 98 ILE A C 1
ATOM 727 O O . ILE A 1 98 ? 6.187 -8.508 -23.043 1.00 71.94 98 ILE A O 1
ATOM 731 N N . ARG A 1 99 ? 5.792 -6.494 -22.137 1.00 69.31 99 ARG A N 1
ATOM 732 C CA . ARG A 1 99 ? 6.643 -5.753 -23.081 1.00 69.31 99 ARG A CA 1
ATOM 733 C C . ARG A 1 99 ? 8.101 -6.206 -23.020 1.00 69.31 99 ARG A C 1
ATOM 735 O O . ARG A 1 99 ? 8.704 -6.461 -24.054 1.00 69.31 99 ARG A O 1
ATOM 742 N N . LEU A 1 100 ? 8.647 -6.431 -21.827 1.00 66.62 100 LEU A N 1
ATOM 743 C CA . LEU A 1 100 ? 10.019 -6.927 -21.644 1.00 66.62 100 LEU A CA 1
ATOM 744 C C . LEU A 1 100 ? 10.229 -8.381 -22.087 1.00 66.62 100 LEU A C 1
ATOM 746 O O . LEU A 1 100 ? 11.343 -8.780 -22.429 1.00 66.62 100 LEU A O 1
ATOM 750 N N . SER A 1 101 ? 9.174 -9.195 -22.067 1.00 64.06 101 SER A N 1
ATOM 751 C CA . SER A 1 101 ? 9.233 -10.587 -22.522 1.00 64.06 101 SER A CA 1
ATOM 752 C C . SER A 1 101 ? 9.007 -10.741 -24.029 1.00 64.06 101 SER A C 1
ATOM 754 O O . SER A 1 101 ? 9.440 -11.742 -24.610 1.00 64.06 101 SER A O 1
ATOM 756 N N . SER A 1 102 ? 8.414 -9.738 -24.679 1.00 71.00 102 SER A N 1
ATOM 757 C CA . SER A 1 102 ? 8.150 -9.724 -26.115 1.00 71.00 102 SER A CA 1
ATOM 758 C C . SER A 1 102 ? 9.427 -9.555 -26.943 1.00 71.00 102 SER A C 1
ATOM 760 O O . SER A 1 102 ? 10.156 -8.578 -26.812 1.00 71.00 102 SER A O 1
ATOM 762 N N . ASN A 1 103 ? 9.670 -10.486 -27.870 1.00 65.50 103 ASN A N 1
ATOM 763 C CA . ASN A 1 103 ? 10.727 -10.363 -28.889 1.00 65.50 103 ASN A CA 1
ATOM 764 C C . ASN A 1 103 ? 10.419 -9.299 -29.954 1.00 65.50 103 ASN A C 1
ATOM 766 O O . ASN A 1 103 ? 11.264 -9.007 -30.791 1.00 65.50 103 ASN A O 1
ATOM 770 N N . LEU A 1 104 ? 9.195 -8.774 -29.974 1.00 68.38 104 LEU A N 1
ATOM 771 C CA . LEU A 1 104 ? 8.755 -7.774 -30.945 1.00 68.38 104 LEU A CA 1
ATOM 772 C C . LEU A 1 104 ? 8.765 -6.362 -30.351 1.00 68.38 104 LEU A C 1
ATOM 774 O O . LEU A 1 104 ? 8.600 -5.397 -31.093 1.00 68.38 104 LEU A O 1
ATOM 778 N N . ASP A 1 105 ? 8.944 -6.234 -29.032 1.00 68.50 105 ASP A N 1
ATOM 779 C CA . ASP A 1 105 ? 8.990 -4.936 -28.370 1.00 68.50 105 ASP A CA 1
ATOM 780 C C . ASP A 1 105 ? 10.436 -4.398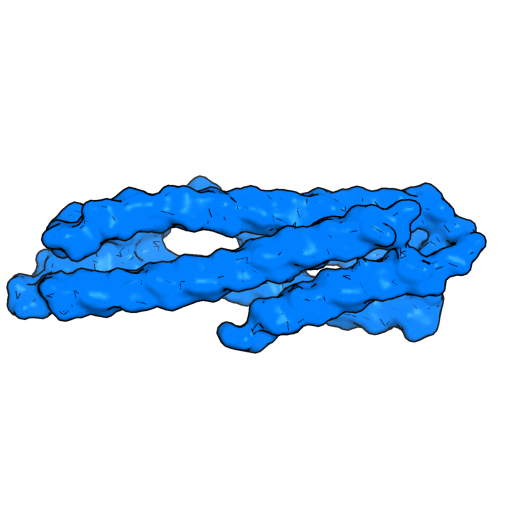 -28.359 1.00 68.50 105 ASP A C 1
ATOM 782 O O . ASP A 1 105 ? 11.351 -5.087 -27.888 1.00 68.50 105 ASP A O 1
ATOM 786 N N . PRO A 1 106 ? 10.669 -3.166 -28.850 1.00 66.00 106 PRO A N 1
AT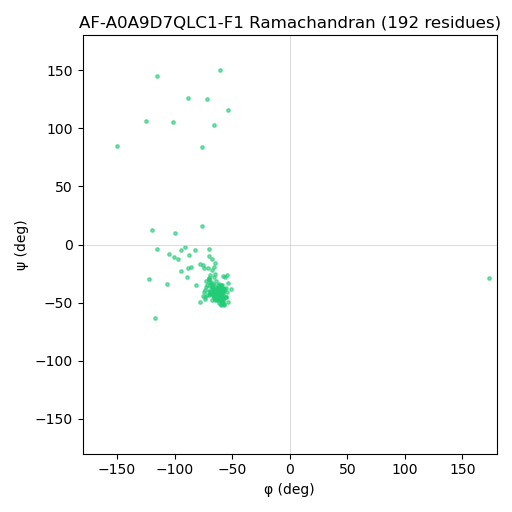OM 787 C CA . PRO A 1 106 ? 11.985 -2.529 -28.824 1.00 66.00 106 PRO A CA 1
ATOM 788 C C . PRO A 1 106 ? 12.580 -2.434 -27.410 1.00 66.00 106 PRO A C 1
ATOM 790 O O . PRO A 1 106 ? 13.801 -2.489 -27.237 1.00 66.00 106 PRO A O 1
ATOM 793 N N . LEU A 1 107 ? 11.727 -2.368 -26.382 1.00 65.25 107 LEU A N 1
ATOM 794 C CA . LEU A 1 107 ? 12.108 -2.299 -24.974 1.00 65.25 107 LEU A CA 1
ATOM 795 C C . LEU A 1 107 ? 13.020 -3.458 -24.555 1.00 65.25 107 LEU A C 1
ATOM 797 O O . LEU A 1 107 ? 13.979 -3.249 -23.812 1.00 65.25 107 LEU A O 1
ATOM 801 N N . LYS A 1 108 ? 12.783 -4.663 -25.089 1.00 63.25 108 LYS A N 1
ATOM 802 C CA . LYS A 1 108 ? 13.603 -5.847 -24.808 1.00 63.25 108 LYS A CA 1
ATOM 803 C C . LYS A 1 108 ? 15.070 -5.663 -25.212 1.00 63.25 108 LYS A C 1
ATOM 805 O O . LYS A 1 108 ? 15.967 -6.171 -24.548 1.00 63.25 108 LYS A O 1
ATOM 810 N N . TYR A 1 109 ? 15.308 -4.930 -26.295 1.00 61.19 109 TYR A N 1
ATOM 811 C CA . TYR A 1 109 ? 16.634 -4.688 -26.873 1.00 61.19 109 TYR A CA 1
ATOM 812 C C . TYR A 1 109 ? 17.268 -3.378 -26.388 1.00 61.19 109 TYR A C 1
ATOM 814 O O . TYR A 1 109 ? 18.407 -3.065 -26.728 1.00 61.19 109 TYR A O 1
ATOM 822 N N . SER A 1 110 ? 16.516 -2.609 -25.602 1.00 59.00 110 SER A N 1
ATOM 823 C CA . SER A 1 110 ? 16.935 -1.338 -25.003 1.00 59.00 110 SER A CA 1
ATOM 824 C C . SER A 1 110 ? 17.631 -1.525 -23.654 1.00 59.00 110 SER A C 1
ATOM 826 O O . SER A 1 110 ? 18.167 -0.576 -23.087 1.00 59.00 110 SER A O 1
ATOM 828 N N . ILE A 1 111 ? 17.591 -2.749 -23.133 1.00 58.09 111 ILE A N 1
ATOM 829 C CA . ILE A 1 111 ? 18.168 -3.179 -21.866 1.00 58.09 111 ILE A CA 1
ATOM 830 C C . ILE A 1 111 ? 19.272 -4.186 -22.183 1.00 58.09 111 ILE A C 1
ATOM 832 O O . ILE A 1 111 ? 19.145 -4.963 -23.129 1.00 58.09 111 ILE A O 1
ATOM 836 N N . ASP A 1 112 ? 20.349 -4.193 -21.393 1.00 59.75 112 ASP A N 1
ATOM 837 C CA . ASP A 1 112 ? 21.376 -5.230 -21.502 1.00 59.75 112 ASP A CA 1
ATOM 838 C C . ASP A 1 112 ? 20.721 -6.617 -21.393 1.00 59.75 112 ASP A C 1
ATOM 840 O O . ASP A 1 112 ? 20.155 -6.983 -20.358 1.00 59.75 112 ASP A O 1
ATOM 844 N N . CYS A 1 113 ? 20.807 -7.396 -22.473 1.00 52.66 113 CYS A N 1
ATOM 845 C CA . CYS A 1 113 ? 20.213 -8.724 -22.600 1.00 52.66 113 CYS A CA 1
ATOM 846 C C . CYS A 1 113 ? 20.646 -9.663 -21.465 1.00 52.66 113 CYS A C 1
ATOM 848 O O . CYS A 1 113 ? 19.930 -10.603 -21.141 1.00 52.66 113 CYS A O 1
ATOM 850 N N . ARG A 1 114 ? 21.820 -9.425 -20.862 1.00 54.47 114 ARG A N 1
ATOM 851 C CA . ARG A 1 114 ? 22.348 -10.218 -19.742 1.00 54.47 114 ARG A CA 1
ATOM 852 C C . ARG A 1 114 ? 21.657 -9.923 -18.412 1.00 54.47 114 ARG A C 1
ATOM 854 O O . ARG A 1 114 ? 21.781 -10.718 -17.492 1.00 54.47 114 ARG A O 1
ATOM 861 N N . ARG A 1 115 ? 20.955 -8.791 -18.309 1.00 57.34 115 ARG A N 1
ATOM 862 C CA . ARG A 1 115 ? 20.277 -8.311 -17.093 1.00 57.34 115 ARG A CA 1
ATOM 863 C C . ARG A 1 115 ? 18.760 -8.251 -17.234 1.00 57.34 115 ARG A C 1
ATOM 865 O O . ARG A 1 115 ? 18.069 -7.959 -16.266 1.00 57.34 115 ARG A O 1
ATOM 872 N N . ILE A 1 116 ? 18.218 -8.540 -18.416 1.00 57.81 116 ILE A N 1
ATOM 873 C CA . ILE A 1 116 ? 16.770 -8.518 -18.639 1.00 57.81 116 ILE A CA 1
ATOM 874 C C . ILE A 1 116 ? 16.028 -9.575 -17.816 1.00 57.81 116 ILE A C 1
ATOM 876 O O . ILE A 1 116 ? 14.901 -9.338 -17.391 1.00 57.81 116 ILE A O 1
ATOM 880 N N . ASP A 1 117 ? 16.661 -10.715 -17.540 1.00 59.38 117 ASP A N 1
ATOM 881 C CA . ASP A 1 117 ? 16.078 -11.743 -16.678 1.00 59.38 117 ASP A CA 1
ATOM 882 C C . ASP A 1 117 ? 16.060 -11.307 -15.208 1.00 59.38 117 ASP A C 1
ATOM 884 O O . ASP A 1 117 ? 15.073 -11.567 -14.519 1.00 59.38 117 ASP A O 1
ATOM 888 N N . ASP A 1 118 ? 17.069 -10.551 -14.759 1.00 60.03 118 ASP A N 1
ATOM 889 C CA . ASP A 1 118 ? 17.050 -9.905 -13.444 1.00 60.03 118 ASP A CA 1
ATOM 890 C C . ASP A 1 118 ? 15.874 -8.918 -13.371 1.00 60.03 118 ASP A C 1
ATOM 892 O O . ASP A 1 118 ? 15.041 -9.007 -12.472 1.00 60.03 118 ASP A O 1
ATOM 896 N N . VAL A 1 119 ? 15.731 -8.032 -14.366 1.00 59.56 119 VAL A N 1
ATOM 897 C CA . VAL A 1 119 ? 14.618 -7.064 -14.464 1.00 59.56 119 VAL A CA 1
ATOM 898 C C . VAL A 1 119 ? 13.264 -7.758 -14.419 1.00 59.56 119 VAL A C 1
ATOM 900 O O . VAL A 1 119 ? 12.366 -7.322 -13.701 1.00 59.56 119 VAL A O 1
ATOM 903 N N . ARG A 1 120 ? 13.108 -8.854 -15.167 1.00 63.50 120 ARG A N 1
ATOM 904 C CA . ARG A 1 120 ? 11.868 -9.634 -15.197 1.00 63.50 120 ARG A CA 1
ATOM 905 C C . ARG A 1 120 ? 11.583 -10.284 -13.850 1.00 63.50 120 ARG A C 1
ATOM 907 O O . ARG A 1 120 ? 10.450 -10.192 -13.388 1.00 63.50 120 ARG A O 1
ATOM 914 N N . GLN A 1 121 ? 12.578 -10.885 -13.197 1.00 62.62 121 GLN A N 1
ATOM 915 C CA . GLN A 1 121 ? 12.399 -11.417 -11.843 1.00 62.62 121 GLN A CA 1
ATOM 916 C C . GLN A 1 121 ? 12.013 -10.318 -10.846 1.00 62.62 121 GLN A C 1
ATOM 918 O O . GLN A 1 121 ? 11.173 -10.551 -9.978 1.00 62.62 121 GLN A O 1
ATOM 923 N N . TYR A 1 122 ? 12.581 -9.118 -10.964 1.00 60.88 122 TYR A N 1
ATOM 924 C CA . TYR A 1 122 ? 12.263 -8.005 -10.068 1.00 60.88 122 TYR A CA 1
ATOM 925 C C . TYR A 1 122 ? 10.870 -7.425 -10.306 1.00 60.88 122 TYR A C 1
ATOM 927 O O . TYR A 1 122 ? 10.135 -7.207 -9.347 1.00 60.88 122 TYR A O 1
ATOM 935 N N . LEU A 1 123 ? 10.464 -7.231 -11.557 1.00 60.94 123 LEU A N 1
ATOM 936 C CA . LEU A 1 123 ? 9.112 -6.775 -11.877 1.00 60.94 123 LEU A CA 1
ATOM 937 C C . LEU A 1 123 ? 8.050 -7.826 -11.521 1.00 60.94 123 LEU A C 1
ATOM 939 O O . LEU A 1 123 ? 6.980 -7.472 -11.042 1.00 60.94 123 LEU A O 1
ATOM 943 N N . GLN A 1 124 ? 8.359 -9.122 -11.645 1.00 64.12 124 GLN A N 1
ATOM 944 C CA . GLN A 1 124 ? 7.485 -10.184 -11.127 1.00 64.12 124 GLN A CA 1
ATOM 945 C C . GLN A 1 124 ? 7.332 -10.101 -9.607 1.00 64.12 124 GLN A C 1
ATOM 947 O O . GLN A 1 124 ? 6.246 -10.325 -9.078 1.00 64.12 124 GLN A O 1
ATOM 952 N N . ARG A 1 125 ? 8.403 -9.747 -8.887 1.00 60.44 125 ARG A N 1
ATOM 953 C CA . ARG A 1 125 ? 8.320 -9.480 -7.449 1.00 60.44 125 ARG A CA 1
ATOM 954 C C . ARG A 1 125 ? 7.443 -8.257 -7.157 1.00 60.44 125 ARG A C 1
ATOM 956 O O . ARG A 1 125 ? 6.623 -8.359 -6.258 1.00 60.44 125 ARG A O 1
ATOM 963 N N . PHE A 1 126 ? 7.530 -7.173 -7.936 1.00 58.75 126 PHE A N 1
ATOM 964 C CA . PHE A 1 126 ? 6.617 -6.021 -7.821 1.00 58.75 126 PHE A CA 1
ATOM 965 C C . PHE A 1 126 ? 5.149 -6.387 -7.987 1.00 58.75 126 PHE A C 1
ATOM 967 O O . PHE A 1 126 ? 4.361 -6.060 -7.108 1.00 58.75 126 PHE A O 1
ATOM 974 N N . GLY A 1 127 ? 4.789 -7.103 -9.057 1.00 60.06 127 GLY A N 1
ATOM 975 C CA . GLY A 1 127 ? 3.401 -7.525 -9.272 1.00 60.06 127 GLY A CA 1
ATOM 976 C C . GLY A 1 127 ? 2.876 -8.372 -8.105 1.00 60.06 127 GLY A C 1
ATOM 977 O O . GLY A 1 127 ? 1.751 -8.187 -7.644 1.00 60.06 127 GLY A O 1
ATOM 978 N N . ASN A 1 128 ? 3.734 -9.229 -7.539 1.00 63.78 128 ASN A N 1
ATOM 979 C CA . ASN A 1 128 ? 3.416 -9.987 -6.328 1.00 63.78 128 ASN A CA 1
ATOM 980 C C . ASN A 1 128 ? 3.297 -9.099 -5.074 1.00 63.78 128 ASN A C 1
ATOM 982 O O . ASN A 1 128 ? 2.510 -9.415 -4.182 1.00 63.78 128 ASN A O 1
ATOM 986 N N . PHE A 1 129 ? 4.058 -8.005 -4.976 1.00 62.12 129 PHE A N 1
ATOM 987 C CA . PHE A 1 129 ? 3.989 -7.072 -3.848 1.00 62.12 129 PHE A CA 1
ATOM 988 C C . PHE A 1 129 ? 2.753 -6.194 -3.888 1.00 62.12 129 PHE A C 1
ATOM 990 O O . PHE A 1 129 ? 2.131 -6.028 -2.846 1.00 62.12 129 PHE A O 1
ATOM 997 N N . ASP A 1 130 ? 2.356 -5.697 -5.054 1.00 59.59 130 ASP A N 1
ATOM 998 C CA . ASP A 1 130 ? 1.126 -4.918 -5.190 1.00 59.59 130 ASP A CA 1
ATOM 999 C C . ASP A 1 130 ? -0.096 -5.780 -4.840 1.00 59.59 130 ASP A C 1
ATOM 1001 O O . ASP A 1 130 ? -0.967 -5.352 -4.081 1.00 59.59 130 ASP A O 1
ATOM 1005 N N . GLY A 1 131 ? -0.102 -7.048 -5.273 1.00 65.06 131 GLY A N 1
ATOM 1006 C CA . GLY A 1 131 ? -1.090 -8.036 -4.832 1.00 65.06 131 GLY A CA 1
ATOM 1007 C C . GLY A 1 131 ? -1.063 -8.283 -3.317 1.00 65.06 131 GLY A C 1
ATOM 1008 O O . GLY A 1 131 ? -2.115 -8.323 -2.679 1.00 65.06 131 GLY A O 1
ATOM 1009 N N . ALA A 1 132 ? 0.125 -8.389 -2.713 1.00 66.38 132 ALA A N 1
ATOM 1010 C CA . ALA A 1 132 ? 0.270 -8.555 -1.266 1.00 66.38 132 ALA A CA 1
ATOM 1011 C C . ALA A 1 132 ? -0.152 -7.305 -0.471 1.00 66.38 132 ALA A C 1
ATOM 1013 O O . ALA A 1 132 ? -0.686 -7.430 0.627 1.00 66.38 132 ALA A O 1
ATOM 1014 N N . ILE A 1 133 ? 0.061 -6.102 -1.010 1.00 66.19 133 ILE A N 1
ATOM 1015 C CA . ILE A 1 133 ? -0.368 -4.831 -0.412 1.00 66.19 133 ILE A CA 1
ATOM 1016 C C . ILE A 1 133 ? -1.888 -4.711 -0.477 1.00 66.19 133 ILE A C 1
ATOM 1018 O O . ILE A 1 133 ? -2.509 -4.360 0.525 1.00 66.19 133 ILE A O 1
ATOM 1022 N N . PHE A 1 134 ? -2.491 -5.060 -1.616 1.00 70.31 134 PHE A N 1
ATOM 1023 C CA . PHE A 1 134 ? -3.944 -5.129 -1.755 1.00 70.31 134 PHE A CA 1
ATOM 1024 C C . PHE A 1 134 ? -4.556 -6.112 -0.748 1.00 70.31 134 PHE A C 1
ATOM 1026 O O . PHE A 1 134 ? -5.501 -5.770 -0.040 1.00 70.31 134 PHE A O 1
ATOM 1033 N N . GLN A 1 135 ? -3.972 -7.306 -0.620 1.00 73.62 135 GLN A N 1
ATOM 1034 C CA . GLN A 1 135 ? -4.413 -8.295 0.361 1.00 73.62 135 GLN A CA 1
ATOM 1035 C C . GLN A 1 135 ? -4.244 -7.794 1.807 1.00 73.62 135 GLN A C 1
ATOM 1037 O O . GLN A 1 135 ? -5.168 -7.922 2.603 1.00 73.62 135 GLN A O 1
ATOM 1042 N N . SER A 1 136 ? -3.107 -7.176 2.136 1.00 69.88 136 SER A N 1
ATOM 1043 C CA . SER A 1 136 ? -2.843 -6.583 3.456 1.00 69.88 136 SER A CA 1
ATOM 1044 C C . SER A 1 136 ? -3.852 -5.481 3.807 1.00 69.88 136 SER A C 1
ATOM 1046 O O . SER A 1 136 ? -4.290 -5.368 4.951 1.00 69.88 136 SER A O 1
ATOM 1048 N N . TYR A 1 137 ? -4.275 -4.684 2.819 1.00 74.25 137 TYR A N 1
ATOM 1049 C CA . TYR A 1 137 ? -5.325 -3.682 2.998 1.00 74.25 137 TYR A CA 1
ATOM 1050 C C . TYR A 1 137 ? -6.688 -4.325 3.296 1.00 74.25 137 TYR A C 1
ATOM 1052 O O . TYR A 1 137 ? -7.375 -3.892 4.221 1.00 74.25 137 TYR A O 1
ATOM 1060 N N . ASP A 1 138 ? -7.068 -5.374 2.562 1.00 78.75 138 ASP A N 1
ATOM 1061 C CA . ASP A 1 138 ? -8.314 -6.113 2.811 1.00 78.75 138 ASP A CA 1
ATOM 1062 C C . ASP A 1 138 ? -8.300 -6.805 4.193 1.00 78.75 138 ASP A C 1
ATOM 1064 O O . ASP A 1 138 ? -9.310 -6.798 4.902 1.00 78.75 138 ASP A O 1
ATOM 1068 N N . GLU A 1 139 ? -7.153 -7.348 4.614 1.00 80.69 139 GLU A N 1
ATOM 1069 C CA . GLU A 1 139 ? -6.953 -7.929 5.949 1.00 80.69 139 GLU A CA 1
ATOM 1070 C C . GLU A 1 139 ? -7.100 -6.874 7.055 1.00 80.69 139 GLU A C 1
ATOM 1072 O O . GLU A 1 139 ? -7.835 -7.101 8.020 1.00 80.69 139 GLU A O 1
ATOM 1077 N N . LEU A 1 140 ? -6.485 -5.696 6.887 1.00 80.62 140 LEU A N 1
ATOM 1078 C CA . LEU A 1 140 ? -6.651 -4.568 7.805 1.00 80.62 140 LEU A CA 1
ATOM 1079 C C . LEU A 1 140 ? -8.120 -4.151 7.900 1.00 80.62 140 LEU A C 1
ATOM 1081 O O . LEU A 1 140 ? -8.645 -4.005 8.998 1.00 80.62 140 LEU A O 1
ATOM 1085 N N . VAL A 1 141 ? -8.800 -3.966 6.768 1.00 84.31 141 VAL A N 1
ATOM 1086 C CA . VAL A 1 141 ? -10.217 -3.572 6.728 1.00 84.31 141 VAL A CA 1
ATOM 1087 C C . VAL A 1 141 ? -11.088 -4.561 7.507 1.00 84.31 141 VAL A C 1
ATOM 1089 O O . VAL A 1 141 ? -11.916 -4.144 8.323 1.00 84.31 141 VAL A O 1
ATOM 1092 N N . ALA A 1 142 ? -10.871 -5.863 7.313 1.00 83.56 142 ALA A N 1
ATOM 1093 C CA . ALA A 1 142 ? -11.587 -6.905 8.040 1.00 83.56 142 ALA A CA 1
ATOM 1094 C C . ALA A 1 142 ? -11.275 -6.889 9.548 1.00 83.56 142 ALA A C 1
ATOM 1096 O O . ALA A 1 142 ? -12.171 -7.086 10.376 1.00 83.56 142 ALA A O 1
ATOM 1097 N N . GLU A 1 143 ? -10.018 -6.641 9.926 1.00 83.62 143 GLU A N 1
ATOM 1098 C CA . GLU A 1 143 ? -9.620 -6.521 11.329 1.00 83.62 143 GLU A CA 1
ATOM 1099 C C . GLU A 1 143 ? -10.253 -5.290 11.997 1.00 83.62 143 GLU A C 1
ATOM 1101 O O . GLU A 1 143 ? -10.820 -5.407 13.086 1.00 83.62 143 GLU A O 1
ATOM 1106 N N . LEU A 1 144 ? -10.242 -4.132 11.332 1.00 84.75 144 LEU A N 1
ATOM 1107 C CA . LEU A 1 144 ? -10.840 -2.895 11.839 1.00 84.75 144 LEU A CA 1
ATOM 1108 C C . LEU A 1 144 ? -12.359 -3.021 12.027 1.00 84.75 144 LEU A C 1
ATOM 1110 O O . LEU A 1 144 ? -12.879 -2.570 13.050 1.00 84.75 144 LEU A O 1
ATOM 1114 N N . ASP A 1 145 ? -13.070 -3.681 11.109 1.00 86.81 145 ASP A N 1
ATOM 1115 C CA . ASP A 1 145 ? -14.514 -3.927 11.247 1.00 86.81 145 ASP A CA 1
ATOM 1116 C C . ASP A 1 145 ? -14.838 -4.888 12.409 1.00 86.81 145 ASP A C 1
ATOM 1118 O O . ASP A 1 145 ? -15.777 -4.669 13.191 1.00 86.81 145 ASP A O 1
ATOM 1122 N N . ARG A 1 146 ? -14.002 -5.917 12.611 1.00 86.12 146 ARG A N 1
ATOM 1123 C CA . ARG A 1 146 ? -14.103 -6.804 13.779 1.00 86.12 146 ARG A CA 1
ATOM 1124 C C . ARG A 1 146 ? -13.897 -6.027 15.080 1.00 86.12 146 ARG A C 1
ATOM 1126 O O . ARG A 1 146 ? -14.678 -6.212 16.016 1.00 86.12 146 ARG A O 1
ATOM 1133 N N . ILE A 1 147 ? -12.884 -5.163 15.153 1.00 84.25 147 ILE A N 1
ATOM 1134 C CA . ILE A 1 147 ? -12.621 -4.341 16.343 1.00 84.25 147 ILE A CA 1
ATOM 1135 C C . ILE A 1 147 ? -13.783 -3.372 16.595 1.00 84.25 147 ILE A C 1
ATOM 1137 O O . ILE A 1 147 ? -14.252 -3.265 17.729 1.00 84.25 147 ILE A O 1
ATOM 1141 N N . ALA A 1 148 ? -14.312 -2.728 15.552 1.00 86.81 148 ALA A N 1
ATOM 1142 C CA . ALA A 1 148 ? -15.472 -1.847 15.662 1.00 86.81 148 ALA A CA 1
ATOM 1143 C C . ALA A 1 148 ? -16.694 -2.572 16.243 1.00 86.81 148 ALA A C 1
ATOM 1145 O O . ALA A 1 148 ? -17.382 -2.051 17.123 1.00 86.81 148 ALA A O 1
ATOM 1146 N N . THR A 1 149 ? -16.937 -3.805 15.795 1.00 86.62 149 THR A N 1
ATOM 1147 C CA . THR A 1 149 ? -18.000 -4.657 16.336 1.00 86.62 149 THR A CA 1
ATOM 1148 C C . THR A 1 149 ? -17.767 -4.975 17.811 1.00 86.62 149 THR A C 1
ATOM 1150 O O . THR A 1 149 ? -18.676 -4.778 18.614 1.00 86.62 149 THR A O 1
ATOM 1153 N N . GLN A 1 150 ? -16.547 -5.358 18.197 1.00 85.75 150 GLN A N 1
ATOM 1154 C CA . GLN A 1 150 ? -16.197 -5.633 19.596 1.00 85.75 150 GLN A CA 1
ATOM 1155 C C . GLN A 1 150 ? -16.382 -4.411 20.506 1.00 85.75 150 GLN A C 1
ATOM 1157 O O . GLN A 1 150 ? -16.919 -4.546 21.605 1.00 85.75 150 GLN A O 1
ATOM 1162 N N . ILE A 1 151 ? -15.996 -3.214 20.051 1.00 84.38 151 ILE A N 1
ATOM 1163 C CA . ILE A 1 151 ? -16.185 -1.965 20.808 1.00 84.38 151 ILE A CA 1
ATOM 1164 C C . ILE A 1 151 ? -17.677 -1.678 21.042 1.00 84.38 151 ILE A C 1
ATOM 1166 O O . ILE A 1 151 ? -18.060 -1.160 22.093 1.00 84.38 151 ILE A O 1
ATOM 1170 N N . GLN A 1 152 ? -18.545 -2.019 20.090 1.00 84.25 152 GLN A N 1
ATOM 1171 C CA . GLN A 1 152 ? -19.979 -1.769 20.219 1.00 84.25 152 GLN A CA 1
ATOM 1172 C C . GLN A 1 152 ? -20.713 -2.814 21.060 1.00 84.25 152 GLN A C 1
ATOM 1174 O O . GLN A 1 152 ? -21.649 -2.454 21.773 1.00 84.25 152 GLN A O 1
ATOM 1179 N N . THR A 1 153 ? -20.301 -4.083 21.001 1.00 83.25 153 THR A N 1
ATOM 1180 C CA . THR A 1 153 ? -20.993 -5.185 21.687 1.00 83.25 153 THR A CA 1
ATOM 1181 C C . THR A 1 153 ? -20.505 -5.432 23.113 1.00 83.25 153 THR A C 1
ATOM 1183 O O . THR A 1 153 ? -21.279 -5.910 23.938 1.00 83.25 153 THR A O 1
ATOM 1186 N N . SER A 1 154 ? -19.244 -5.123 23.428 1.00 71.25 154 SER A N 1
ATOM 1187 C CA . SER A 1 154 ? -18.635 -5.471 24.719 1.00 71.25 154 SER A CA 1
ATOM 1188 C C . SER A 1 154 ? -18.587 -4.262 25.653 1.00 71.25 154 SER A C 1
ATOM 1190 O O . SER A 1 154 ? -17.773 -3.365 25.469 1.00 71.25 154 SER A O 1
ATOM 1192 N N . ALA A 1 155 ? -19.453 -4.217 26.672 1.00 60.88 155 ALA A N 1
ATOM 1193 C CA . ALA A 1 155 ? -19.557 -3.072 27.584 1.00 60.88 155 ALA A CA 1
ATOM 1194 C C . ALA A 1 155 ? -18.353 -2.894 28.533 1.00 60.88 155 ALA A C 1
ATOM 1196 O O . ALA A 1 155 ? -18.059 -1.760 28.900 1.00 60.88 155 ALA A O 1
ATOM 1197 N N . SER A 1 156 ? -17.654 -3.973 28.906 1.00 62.50 156 SER A N 1
ATOM 1198 C CA . SER A 1 156 ? -16.555 -3.945 29.888 1.00 62.50 156 SER A CA 1
ATOM 1199 C C . SER A 1 156 ? -15.167 -3.659 29.301 1.00 62.50 156 SER A C 1
ATOM 1201 O O . SER A 1 156 ? -14.297 -3.205 30.034 1.00 62.50 156 SER A O 1
ATOM 1203 N N . ASP A 1 157 ? -14.966 -3.862 27.992 1.00 80.75 157 ASP A N 1
ATOM 1204 C CA . ASP A 1 157 ? -13.617 -3.922 27.391 1.00 80.75 157 ASP A CA 1
ATOM 1205 C C . ASP A 1 157 ? -13.386 -2.838 26.319 1.00 80.75 157 ASP A C 1
ATOM 1207 O O . ASP A 1 157 ? -12.425 -2.892 25.548 1.00 80.75 157 ASP A O 1
ATOM 1211 N N . LYS A 1 158 ? -14.278 -1.841 26.221 1.00 81.75 158 LYS A N 1
ATOM 1212 C CA . LYS A 1 158 ? -14.259 -0.838 25.136 1.00 81.75 158 LYS A CA 1
ATOM 1213 C C . LYS A 1 158 ? -12.953 -0.058 25.064 1.00 81.75 158 LYS A C 1
ATOM 1215 O O . LYS A 1 158 ? -12.449 0.195 23.971 1.00 81.75 158 LYS A O 1
ATOM 1220 N N . GLU A 1 159 ? -12.408 0.323 26.214 1.00 83.62 159 GLU A N 1
ATOM 1221 C CA . GLU A 1 159 ? -11.162 1.086 26.285 1.00 83.62 159 GLU A CA 1
ATOM 1222 C C . GLU A 1 159 ? -9.960 0.251 25.840 1.00 83.62 159 GLU A C 1
ATOM 1224 O O . GLU A 1 159 ? -9.125 0.730 25.075 1.00 83.62 159 GLU A O 1
ATOM 1229 N N . GLU A 1 160 ? -9.891 -1.015 26.255 1.00 85.94 160 GLU A N 1
ATOM 1230 C CA . GLU A 1 160 ? -8.824 -1.928 25.842 1.00 85.94 160 GLU A CA 1
ATOM 1231 C C . GLU A 1 160 ? -8.878 -2.187 24.332 1.00 85.94 160 GLU A C 1
ATOM 1233 O O . GLU A 1 160 ? -7.862 -2.093 23.642 1.00 85.94 160 GLU A O 1
ATOM 1238 N N . ARG A 1 161 ? -10.079 -2.410 23.787 1.00 85.19 161 ARG A N 1
ATOM 1239 C CA . ARG A 1 161 ? -10.282 -2.588 22.342 1.00 85.19 161 ARG A CA 1
ATOM 1240 C C . ARG A 1 161 ? -9.967 -1.327 21.544 1.00 85.19 161 ARG A C 1
ATOM 1242 O O . ARG A 1 161 ? -9.410 -1.433 20.455 1.00 85.19 161 ARG A O 1
ATOM 1249 N N . SER A 1 162 ? -10.245 -0.150 22.098 1.00 85.38 162 SER A N 1
ATOM 1250 C CA . SER A 1 162 ? -9.873 1.130 21.483 1.00 85.38 162 SER A CA 1
ATOM 1251 C C . SER A 1 162 ? -8.353 1.322 21.448 1.00 85.38 162 SER A C 1
ATOM 1253 O O . SER A 1 162 ? -7.810 1.717 20.419 1.00 85.38 162 SER A O 1
ATOM 1255 N N . ARG A 1 163 ? -7.640 0.958 22.526 1.00 86.62 163 ARG A N 1
ATOM 1256 C CA . ARG A 1 163 ? -6.164 0.967 22.556 1.00 86.62 163 ARG A CA 1
ATOM 1257 C C . ARG A 1 163 ? -5.561 -0.040 21.579 1.00 86.62 163 ARG A C 1
ATOM 1259 O O . ARG A 1 163 ? -4.571 0.273 20.921 1.00 86.62 163 ARG A O 1
ATOM 1266 N N . TYR A 1 164 ? -6.163 -1.221 21.450 1.00 85.44 164 TYR A N 1
ATOM 1267 C CA . TYR A 1 164 ? -5.746 -2.201 20.448 1.00 85.44 164 TYR A CA 1
ATOM 1268 C C . TYR A 1 164 ? -5.932 -1.657 19.023 1.00 85.44 164 TYR A C 1
ATOM 1270 O O . TYR A 1 164 ? -4.988 -1.691 18.238 1.00 85.44 164 TYR A O 1
ATOM 1278 N N . ALA A 1 165 ? -7.093 -1.062 18.716 1.00 83.62 165 ALA A N 1
ATOM 1279 C CA . ALA A 1 165 ? -7.341 -0.410 17.426 1.00 83.62 165 ALA A CA 1
ATOM 1280 C C . ALA A 1 165 ? -6.287 0.661 17.117 1.00 83.62 165 ALA A C 1
ATOM 1282 O O . ALA A 1 165 ? -5.739 0.708 16.017 1.00 83.62 165 ALA A O 1
ATOM 1283 N N . GLN A 1 166 ? -5.973 1.499 18.109 1.00 88.25 166 GLN A N 1
ATOM 1284 C CA . GLN A 1 166 ? -4.944 2.523 17.991 1.00 88.25 166 GLN A CA 1
ATOM 1285 C C . GLN A 1 166 ? -3.579 1.914 17.648 1.00 88.25 166 GLN A C 1
ATOM 1287 O O . GLN A 1 166 ? -2.900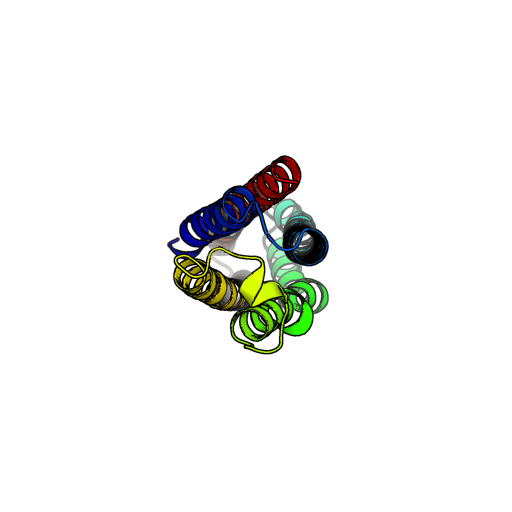 2.428 16.761 1.00 88.25 166 GLN A O 1
ATOM 1292 N N . HIS A 1 167 ? -3.186 0.818 18.305 1.00 86.62 167 HIS A N 1
ATOM 1293 C CA . HIS A 1 167 ? -1.916 0.150 18.026 1.00 86.62 167 HIS A CA 1
ATOM 1294 C C . HIS A 1 167 ? -1.856 -0.420 16.602 1.00 86.62 167 HIS A C 1
ATOM 1296 O O . HIS A 1 167 ? -0.882 -0.174 15.891 1.00 86.62 167 HIS A O 1
ATOM 1302 N N . VAL A 1 168 ? -2.915 -1.108 16.161 1.00 83.38 168 VAL A N 1
ATOM 1303 C CA . VAL A 1 168 ? -3.024 -1.660 14.798 1.00 83.38 168 VAL A CA 1
ATOM 1304 C C . VAL A 1 168 ? -2.903 -0.547 13.754 1.00 83.38 168 VAL A C 1
ATOM 1306 O O . VAL A 1 168 ? -2.100 -0.645 12.826 1.00 83.38 168 VAL A O 1
ATOM 1309 N N . ILE A 1 169 ? -3.630 0.558 13.941 1.00 83.94 169 ILE A N 1
ATOM 1310 C CA . ILE A 1 169 ? -3.622 1.691 13.006 1.00 83.94 169 ILE A CA 1
ATOM 1311 C C . ILE A 1 169 ? -2.266 2.392 12.972 1.00 83.94 169 ILE A C 1
ATOM 1313 O O . ILE A 1 169 ? -1.791 2.744 11.896 1.00 83.94 169 ILE A O 1
ATOM 1317 N N . GLN A 1 170 ? -1.625 2.590 14.124 1.00 86.62 170 GLN A N 1
ATOM 1318 C CA . GLN A 1 170 ? -0.298 3.204 14.187 1.00 86.62 170 GLN A CA 1
ATOM 1319 C C . GLN A 1 170 ? 0.772 2.324 13.533 1.00 86.62 170 GLN A C 1
ATOM 1321 O O . GLN A 1 170 ? 1.620 2.845 12.808 1.00 86.62 170 GLN A O 1
ATOM 1326 N N . SER A 1 171 ? 0.721 1.006 13.755 1.00 82.19 171 SER A N 1
ATOM 1327 C CA . SER A 1 171 ? 1.634 0.057 13.110 1.00 82.19 171 SER A CA 1
ATOM 1328 C C . SER A 1 171 ? 1.464 0.091 11.592 1.00 82.19 171 SER A C 1
ATOM 1330 O O . SER A 1 171 ? 2.443 0.240 10.865 1.00 82.19 171 SER A O 1
ATOM 1332 N N . PHE A 1 172 ? 0.220 0.034 11.114 1.00 81.69 172 PHE A N 1
ATOM 1333 C CA . PHE A 1 172 ? -0.076 0.104 9.688 1.00 81.69 172 PHE A CA 1
ATOM 1334 C C . PHE A 1 172 ? 0.330 1.450 9.066 1.00 81.69 172 PHE A C 1
ATOM 1336 O O . PHE A 1 172 ? 0.936 1.472 7.999 1.00 81.69 172 PHE A O 1
ATOM 1343 N N . GLU A 1 173 ? 0.051 2.579 9.729 1.00 84.19 173 GLU A N 1
ATOM 1344 C CA . GLU A 1 173 ? 0.464 3.907 9.254 1.00 84.19 173 GLU A CA 1
ATOM 1345 C C . GLU A 1 173 ? 1.990 4.002 9.126 1.00 84.19 173 GLU A C 1
ATOM 1347 O O . GLU A 1 173 ? 2.493 4.521 8.129 1.00 84.19 173 GLU A O 1
ATOM 1352 N N . SER A 1 174 ? 2.727 3.499 10.120 1.00 80.50 174 SER A N 1
ATOM 1353 C CA . SER A 1 174 ? 4.191 3.475 10.097 1.00 80.50 174 SER A CA 1
ATOM 1354 C C . SER A 1 174 ? 4.714 2.688 8.894 1.00 80.50 174 SER A C 1
ATOM 1356 O O . SER A 1 174 ? 5.554 3.189 8.142 1.00 80.50 174 SER A O 1
ATOM 1358 N N . ASP A 1 175 ? 4.174 1.491 8.670 1.00 74.38 175 ASP A N 1
ATOM 1359 C CA . ASP A 1 175 ? 4.556 0.628 7.550 1.00 74.38 175 ASP A CA 1
ATOM 1360 C C . ASP A 1 175 ? 4.221 1.268 6.194 1.00 74.38 175 ASP A C 1
ATOM 1362 O O . ASP A 1 175 ? 5.039 1.273 5.265 1.00 74.38 175 ASP A O 1
ATOM 1366 N N . LEU A 1 176 ? 3.040 1.877 6.084 1.00 76.81 176 LEU A N 1
ATOM 1367 C CA . LEU A 1 176 ? 2.595 2.555 4.873 1.00 76.81 176 LEU A CA 1
ATOM 1368 C C . LEU A 1 176 ? 3.476 3.771 4.549 1.00 76.81 176 LEU A C 1
ATOM 1370 O O . LEU A 1 176 ? 3.894 3.939 3.405 1.00 76.81 176 LEU A O 1
ATOM 1374 N N . ARG A 1 177 ? 3.830 4.586 5.552 1.00 80.31 177 ARG A N 1
ATOM 1375 C CA . ARG A 1 177 ? 4.735 5.738 5.379 1.00 80.31 177 ARG A CA 1
ATOM 1376 C C . ARG A 1 177 ? 6.149 5.316 4.994 1.00 80.31 177 ARG A C 1
ATOM 1378 O O . ARG A 1 177 ? 6.758 5.962 4.142 1.00 80.31 177 ARG A O 1
ATOM 1385 N N . ALA A 1 178 ? 6.669 4.239 5.580 1.00 73.38 178 ALA A N 1
ATOM 1386 C CA . ALA A 1 178 ? 7.970 3.694 5.197 1.00 73.38 178 ALA A CA 1
ATOM 1387 C C . ALA A 1 178 ? 7.973 3.243 3.726 1.00 73.38 178 ALA A C 1
ATOM 1389 O O . ALA A 1 178 ? 8.903 3.549 2.979 1.00 73.38 178 ALA A O 1
ATOM 1390 N N . THR A 1 179 ? 6.894 2.590 3.289 1.00 68.50 179 THR A N 1
ATOM 1391 C CA . THR A 1 179 ? 6.704 2.155 1.896 1.00 68.50 179 THR A CA 1
ATOM 1392 C C . THR A 1 179 ? 6.602 3.341 0.945 1.00 68.50 179 THR A C 1
ATOM 1394 O O . THR A 1 179 ? 7.266 3.372 -0.089 1.00 68.50 179 THR A O 1
ATOM 1397 N N . GLN A 1 180 ? 5.822 4.353 1.317 1.00 75.88 180 GLN A N 1
ATOM 1398 C CA . GLN A 1 180 ? 5.687 5.580 0.547 1.00 75.88 180 GLN A CA 1
ATOM 1399 C C . GLN A 1 180 ? 7.030 6.300 0.381 1.00 75.88 180 GLN A C 1
ATOM 1401 O O . GLN A 1 180 ? 7.378 6.712 -0.724 1.00 75.88 180 GLN A O 1
ATOM 1406 N N . SER A 1 181 ? 7.820 6.403 1.454 1.00 74.44 181 SER A N 1
ATOM 1407 C CA . SER A 1 181 ? 9.174 6.960 1.385 1.00 74.44 181 SER A CA 1
ATOM 1408 C C . SER A 1 181 ? 10.050 6.161 0.424 1.00 74.44 181 SER A C 1
ATOM 1410 O O . SER A 1 181 ? 10.705 6.750 -0.428 1.00 74.44 181 SER A O 1
ATOM 1412 N N . ALA A 1 182 ? 10.009 4.827 0.498 1.00 65.31 182 ALA A N 1
ATOM 1413 C CA . ALA A 1 182 ? 10.777 3.974 -0.402 1.00 65.31 182 ALA A CA 1
ATOM 1414 C C . ALA A 1 182 ? 10.385 4.178 -1.875 1.00 65.31 182 ALA A C 1
ATOM 1416 O O . ALA A 1 182 ? 11.274 4.236 -2.719 1.00 65.31 182 ALA A O 1
ATOM 1417 N N . VAL A 1 183 ? 9.091 4.339 -2.182 1.00 66.00 183 VAL A N 1
ATOM 1418 C CA . VAL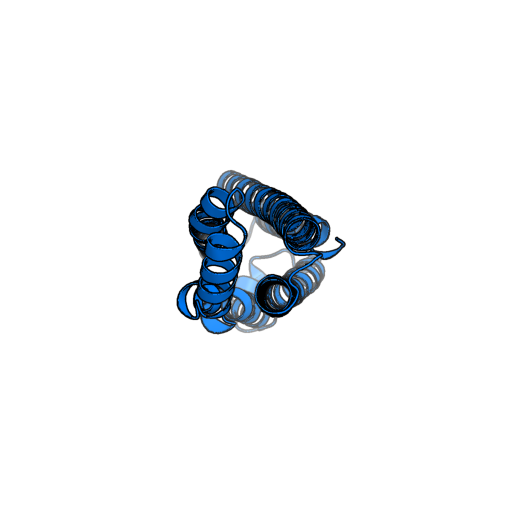 A 1 183 ? 8.589 4.648 -3.537 1.00 66.00 183 VAL A CA 1
ATOM 1419 C C . VAL A 1 183 ? 9.003 6.049 -4.004 1.00 66.00 183 VAL A C 1
ATOM 1421 O O . VAL A 1 183 ? 9.332 6.241 -5.176 1.00 66.00 183 VAL A O 1
ATOM 1424 N N . ARG A 1 184 ? 9.042 7.037 -3.107 1.00 71.44 184 ARG A N 1
ATOM 1425 C CA . ARG A 1 184 ? 9.519 8.392 -3.430 1.00 71.44 184 ARG A CA 1
ATOM 1426 C C . ARG A 1 184 ? 11.028 8.424 -3.693 1.00 71.44 184 ARG A C 1
ATOM 1428 O O . ARG A 1 184 ? 11.459 9.036 -4.673 1.00 71.44 184 ARG A O 1
ATOM 1435 N N . ASP A 1 185 ? 11.820 7.724 -2.886 1.00 66.19 185 ASP A N 1
ATOM 1436 C CA . ASP A 1 185 ? 13.274 7.593 -3.071 1.00 66.19 185 ASP A CA 1
ATOM 1437 C C . ASP A 1 185 ? 13.590 6.927 -4.414 1.00 66.19 185 ASP A C 1
ATOM 1439 O O . ASP A 1 185 ? 14.399 7.403 -5.207 1.00 66.19 185 ASP A O 1
ATOM 1443 N N . ALA A 1 186 ? 12.877 5.846 -4.691 1.00 61.72 186 ALA A N 1
ATOM 1444 C CA . ALA A 1 186 ? 12.855 5.121 -5.945 1.00 61.72 186 ALA A CA 1
ATOM 1445 C C . ALA A 1 186 ? 12.537 5.987 -7.175 1.00 61.72 186 ALA A C 1
ATOM 1447 O O . ALA A 1 186 ? 13.257 5.957 -8.179 1.00 61.72 186 ALA A O 1
ATOM 1448 N N . LYS A 1 187 ? 11.464 6.779 -7.092 1.00 63.47 187 LYS A N 1
ATOM 1449 C CA . LYS A 1 187 ? 11.067 7.732 -8.133 1.00 63.47 187 LYS A CA 1
ATOM 1450 C C . LYS A 1 187 ? 12.175 8.750 -8.393 1.00 63.47 187 LYS A C 1
ATOM 1452 O O . LYS A 1 187 ? 12.487 9.020 -9.547 1.00 63.47 187 LYS A O 1
ATOM 1457 N N . THR A 1 188 ? 12.790 9.268 -7.332 1.00 66.19 188 THR A N 1
ATOM 1458 C CA . THR A 1 188 ? 13.880 10.252 -7.416 1.00 66.19 188 THR A CA 1
ATOM 1459 C C . THR A 1 188 ? 15.116 9.647 -8.078 1.00 66.19 188 THR A C 1
ATOM 1461 O O . THR A 1 188 ? 15.622 10.197 -9.048 1.00 66.19 188 THR A O 1
ATOM 1464 N N . GLN A 1 189 ? 15.520 8.446 -7.655 1.00 60.16 189 GLN A N 1
ATOM 1465 C CA . GLN A 1 189 ? 16.626 7.716 -8.279 1.00 60.16 189 GLN A CA 1
ATOM 1466 C C . GLN A 1 189 ? 16.374 7.434 -9.761 1.00 60.16 189 GLN A C 1
ATOM 1468 O O . GLN A 1 189 ? 17.306 7.492 -10.547 1.00 60.16 189 GLN A O 1
ATOM 1473 N N . THR A 1 190 ? 15.131 7.157 -10.161 1.00 55.66 190 THR A N 1
ATOM 1474 C CA . THR A 1 190 ? 14.780 6.932 -11.573 1.00 55.66 190 THR A CA 1
ATOM 1475 C C . THR A 1 190 ? 14.883 8.219 -12.400 1.00 55.66 190 THR A C 1
ATOM 1477 O O . THR A 1 190 ? 15.302 8.161 -13.553 1.00 55.66 190 THR A O 1
ATOM 1480 N N . ILE A 1 191 ? 14.544 9.377 -11.817 1.00 55.47 191 ILE A N 1
ATOM 1481 C CA . ILE A 1 191 ? 14.685 10.699 -12.456 1.00 55.47 191 ILE A CA 1
ATOM 1482 C C . ILE A 1 191 ? 16.164 11.057 -12.648 1.00 55.47 191 ILE A C 1
ATOM 1484 O O . ILE A 1 191 ? 16.531 11.515 -13.725 1.00 55.47 191 ILE A O 1
ATOM 1488 N N . ASP A 1 192 ? 17.014 10.781 -11.657 1.00 48.06 192 ASP A N 1
ATOM 1489 C CA . ASP A 1 192 ? 18.454 11.096 -11.688 1.00 48.06 192 ASP A CA 1
ATOM 1490 C C . ASP A 1 192 ? 19.265 10.240 -12.688 1.00 48.06 192 ASP A C 1
ATOM 1492 O O . ASP A 1 192 ? 20.475 10.416 -12.843 1.00 48.06 192 ASP A O 1
ATOM 1496 N N . LEU A 1 193 ? 18.615 9.280 -13.351 1.00 46.84 193 LEU A N 1
ATOM 1497 C CA . LEU A 1 193 ? 19.215 8.351 -14.311 1.00 46.84 193 LEU A CA 1
ATOM 1498 C C . LEU A 1 193 ? 18.897 8.657 -15.778 1.00 46.84 193 LEU A C 1
ATOM 1500 O O . LEU A 1 193 ? 19.453 7.996 -16.664 1.00 46.84 193 LEU A O 1
ATOM 1504 N N . ILE A 1 194 ? 17.992 9.604 -16.028 1.00 41.09 194 ILE A N 1
ATOM 1505 C CA . ILE A 1 194 ? 17.621 10.096 -17.364 1.00 41.09 194 ILE A CA 1
ATOM 1506 C C . ILE A 1 194 ? 18.542 11.252 -17.741 1.00 41.09 194 ILE A C 1
ATOM 1508 O O . ILE A 1 194 ? 19.006 11.236 -18.906 1.00 41.09 194 ILE A O 1
#

Secondary structure (DSSP, 8-state):
--HHHHHHHHHHHHHHHHHH-TTS-HHHHHHHHHHHHHHHHHHHHHHHHHHHHHHHHHHTTT-HHHHHHHHHHHHT-HHHHHTT-TTTTHHHHHHHHHHHH-TT-GGGGSS-TTTHHHHHHHHHHHHHHHHHHHHHHHHHHHHHHHHHHHHHH-SSSHHHHHHHHHHHHHHHHHHHHHHHHHHHHHHHHHHTT-

Foldseek 3Di:
DVLQVLLLVLLVLVLVQLQPLPDDDPVLSVVSLVLLLQLLVLLLVLLVLLLVLCVQLVVCLVPLLSNLVSLLVSLPPVPSLVSLDCVRHLVSLVVVLVLCVDPPRVNVVSTDVVCSVVNNVSSVSRSVSSVVVSVVSNVSSVVSNVLSVCLVPPPPCNNVSSVVNVVSSVVVNVSSVSSSVSSVVSSVSSVVSD

Radius of gyration: 20.05 Å; Cα contacts (8 Å, |Δi|>4): 188; chains: 1; bounding box: 45×24×61 Å

Sequence (194 aa):
MQVFEALKQAVKACADVVKWGAGIQEPARKGLAADLQAICTNCDAAYDAVLTRLVPIKNAFADPTALATELRAFAADGTTRANFKPDHLCGQVDQLLIRLSSNLDPLKYSIDCRRIDDVRQYLQRFGNFDGAIFQSYDELVAELDRIATQIQTSASDKEERSRYAQHVIQSFESDLRATQSAVRDAKTQTIDLI

Organism: NCB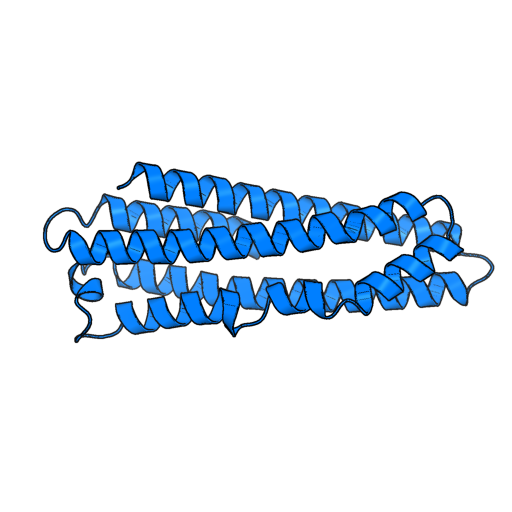I:txid2899244

Mean predicted aligned error: 10.75 Å